Protein AF-A0A2G9N4E4-F1 (afdb_monomer_lite)

Sequence (329 aa):
MGILKSLENMLGTFSELSNNRFTRRSWIAGFGTTVFLTACGSDGGHGGNNPTPPPPIVDTIAPGRMDNLESYASVNNGEEARLRWVSSGDDDWIGTPSYFEIRYSANPINNETDWENASSIGTVTAVGPSGTQYDQFFPVPTGAWYFSIKAVDEANNESPVSNSPTATIKSKPEFYVNYWFPVGSIFLNYNEAVAMVQGETGVNPSYVSPIAAELIKCSSPAWPGTITQLEDFLSRYTNGNYDPGAGDGELHIAHDPWYFDNDGIGNPKIRLYFEPDGSSVNDFNNLPSDAVTNLRNIMKQFLIQHVDAHKADYGNLDIIFNPTWATWE

Structure (mmCIF, N/CA/C/O backbone):
data_AF-A0A2G9N4E4-F1
#
_entry.id   AF-A0A2G9N4E4-F1
#
loop_
_atom_site.group_PDB
_atom_site.id
_atom_site.type_symbol
_atom_site.label_atom_id
_atom_site.label_alt_id
_atom_site.label_comp_id
_atom_site.label_asym_id
_atom_site.label_entity_id
_atom_site.label_seq_id
_atom_site.pdbx_PDB_ins_code
_atom_site.Cartn_x
_atom_site.Cartn_y
_atom_site.Cartn_z
_atom_site.occupancy
_atom_site.B_iso_or_equiv
_atom_site.auth_seq_id
_atom_site.auth_comp_id
_atom_site.auth_asym_id
_atom_site.auth_atom_id
_atom_site.pdbx_PDB_model_num
ATOM 1 N N . MET A 1 1 ? 45.314 23.743 -22.336 1.00 40.72 1 MET A N 1
ATOM 2 C CA . MET A 1 1 ? 45.944 22.427 -22.100 1.00 40.72 1 MET A CA 1
ATOM 3 C C . MET A 1 1 ? 44.809 21.439 -21.862 1.00 40.72 1 MET A C 1
ATOM 5 O O . MET A 1 1 ? 44.146 21.588 -20.851 1.00 40.72 1 MET A O 1
ATOM 9 N N . GLY A 1 2 ? 44.554 20.548 -22.839 1.00 40.06 2 GLY A N 1
ATOM 10 C CA . GLY A 1 2 ? 43.469 19.539 -22.882 1.00 40.06 2 GLY A CA 1
ATOM 11 C C . GLY A 1 2 ? 42.076 20.148 -23.112 1.00 40.06 2 GLY A C 1
ATOM 12 O O . GLY A 1 2 ? 41.711 21.055 -22.392 1.00 40.06 2 GLY A O 1
ATOM 13 N N . ILE A 1 3 ? 41.232 19.776 -24.076 1.00 31.16 3 ILE A N 1
ATOM 14 C CA . ILE A 1 3 ? 41.071 18.539 -24.847 1.00 31.16 3 ILE A CA 1
ATOM 15 C C . ILE A 1 3 ? 40.515 18.948 -26.231 1.00 31.16 3 ILE A C 1
ATOM 17 O O . ILE A 1 3 ? 39.350 19.294 -26.366 1.00 31.16 3 ILE A O 1
ATOM 21 N N . LEU A 1 4 ? 41.373 18.954 -27.253 1.00 32.44 4 LEU A N 1
ATOM 22 C CA . LEU A 1 4 ? 41.027 19.042 -28.686 1.00 32.44 4 LEU A CA 1
ATOM 23 C C . LEU A 1 4 ? 42.006 18.141 -29.467 1.00 32.44 4 LEU A C 1
ATOM 25 O O . LEU A 1 4 ? 42.634 18.527 -30.445 1.00 32.44 4 LEU A O 1
ATOM 29 N N . LYS A 1 5 ? 42.197 16.923 -28.952 1.00 42.66 5 LYS A N 1
ATOM 30 C CA . LYS A 1 5 ? 42.959 15.837 -29.582 1.00 42.66 5 LYS A CA 1
ATOM 31 C C . LYS A 1 5 ? 42.070 14.596 -29.609 1.00 42.66 5 LYS A C 1
ATOM 33 O O . LYS A 1 5 ? 42.201 13.749 -28.739 1.00 42.66 5 LYS A O 1
ATOM 38 N N . SER A 1 6 ? 41.141 14.514 -30.562 1.00 41.00 6 SER A N 1
ATOM 39 C CA . SER A 1 6 ? 40.507 13.230 -30.915 1.00 41.00 6 SER A CA 1
ATOM 40 C C . SER A 1 6 ? 39.809 13.225 -32.285 1.00 41.00 6 SER A C 1
ATOM 42 O O . SER A 1 6 ? 38.830 12.510 -32.458 1.00 41.00 6 SER A O 1
ATOM 44 N N . LEU A 1 7 ? 40.272 14.006 -33.268 1.00 32.81 7 LEU A N 1
ATOM 45 C CA . LEU A 1 7 ? 39.679 13.970 -34.619 1.00 32.81 7 LEU A CA 1
ATOM 46 C C . LEU A 1 7 ? 40.692 13.930 -35.778 1.00 32.81 7 LEU A C 1
ATOM 48 O O . LEU A 1 7 ? 40.287 13.741 -36.916 1.00 32.81 7 LEU A O 1
ATOM 52 N N . GLU A 1 8 ? 42.002 14.014 -35.517 1.00 35.88 8 GLU A N 1
ATOM 53 C CA . GLU A 1 8 ? 43.026 14.015 -36.583 1.00 35.88 8 GLU A CA 1
ATOM 54 C C . GLU A 1 8 ? 43.696 12.654 -36.856 1.00 35.88 8 GLU A C 1
ATOM 56 O O . GLU A 1 8 ? 44.511 12.559 -37.766 1.00 35.88 8 GLU A O 1
ATOM 61 N N . ASN A 1 9 ? 43.336 11.573 -36.153 1.00 36.81 9 ASN A N 1
ATOM 62 C CA . ASN A 1 9 ? 44.017 10.272 -36.304 1.00 36.81 9 ASN A CA 1
ATOM 63 C C . ASN A 1 9 ? 43.269 9.199 -37.122 1.00 36.81 9 ASN A C 1
ATOM 65 O O . ASN A 1 9 ? 43.665 8.039 -37.087 1.00 36.81 9 ASN A O 1
ATOM 69 N N . MET A 1 10 ? 42.232 9.547 -37.893 1.00 31.78 10 MET A N 1
ATOM 70 C CA . MET A 1 10 ? 41.519 8.572 -38.749 1.00 31.78 10 MET A CA 1
ATOM 71 C C . MET A 1 10 ? 41.395 8.967 -40.228 1.00 31.78 10 MET A C 1
ATOM 73 O O . MET A 1 10 ? 40.574 8.413 -40.950 1.00 31.78 10 MET A O 1
ATOM 77 N N . LEU A 1 11 ? 42.245 9.871 -40.722 1.00 35.41 11 LEU A N 1
ATOM 78 C CA . LEU A 1 11 ? 42.384 10.136 -42.162 1.00 35.41 11 LEU A CA 1
ATOM 79 C C . LEU A 1 11 ? 43.756 9.671 -42.663 1.00 35.41 11 LEU A C 1
ATOM 81 O O . LEU A 1 11 ? 44.557 10.437 -43.192 1.00 35.41 11 LEU A O 1
ATOM 85 N N . GLY A 1 12 ? 44.028 8.381 -42.463 1.00 31.59 12 GLY A N 1
ATOM 86 C CA . GLY A 1 12 ? 45.153 7.680 -43.069 1.00 31.59 12 GLY A CA 1
ATOM 87 C C . GLY A 1 12 ? 44.765 7.099 -44.428 1.00 31.59 12 GLY A C 1
ATOM 88 O O . GLY A 1 12 ? 44.017 6.133 -44.500 1.00 31.59 12 GLY A O 1
ATOM 89 N N . THR A 1 13 ? 45.325 7.694 -45.483 1.00 38.91 13 THR A N 1
ATOM 90 C CA . THR A 1 13 ? 45.616 7.094 -46.800 1.00 38.91 13 THR A CA 1
ATOM 91 C C . THR A 1 13 ? 44.456 6.501 -47.614 1.00 38.91 13 THR A C 1
ATOM 93 O O . THR A 1 13 ? 44.197 5.305 -47.567 1.00 38.91 13 THR A O 1
ATOM 96 N N . PHE A 1 14 ? 43.892 7.308 -48.519 1.00 30.41 14 PHE A N 1
ATOM 97 C CA . PHE A 1 14 ? 43.425 6.822 -49.825 1.00 30.41 14 PHE A CA 1
ATOM 98 C C . PHE A 1 14 ? 43.929 7.778 -50.915 1.00 30.41 14 PHE A C 1
ATOM 100 O O . PHE A 1 14 ? 43.265 8.722 -51.332 1.00 30.41 14 PHE A O 1
ATOM 107 N N . SER A 1 15 ? 45.180 7.561 -51.317 1.00 35.44 15 SER A N 1
ATOM 108 C CA . SER A 1 15 ? 45.751 8.090 -52.551 1.00 35.44 15 SER A CA 1
ATOM 109 C C . SER A 1 15 ? 45.665 6.974 -53.580 1.00 35.44 15 SER A C 1
ATOM 111 O O . SER A 1 15 ? 46.518 6.098 -53.569 1.00 35.44 15 SER A O 1
ATOM 113 N N . GLU A 1 16 ? 44.632 6.998 -54.415 1.00 39.25 16 GLU A N 1
ATOM 114 C CA . GLU A 1 16 ? 44.690 6.717 -55.856 1.00 39.25 16 GLU A CA 1
ATOM 115 C C . GLU A 1 16 ? 43.265 6.583 -56.387 1.00 39.25 16 GLU A C 1
ATOM 117 O O . GLU A 1 16 ? 42.469 5.814 -55.860 1.00 39.25 16 GLU A O 1
ATOM 122 N N . LEU A 1 17 ? 42.971 7.401 -57.398 1.00 31.55 17 LEU A N 1
ATOM 123 C CA . LEU A 1 17 ? 42.003 7.249 -58.493 1.00 31.55 17 LEU A CA 1
ATOM 124 C C . LEU A 1 17 ? 41.609 8.659 -58.952 1.00 31.55 17 LEU A C 1
ATOM 126 O O . LEU A 1 17 ? 40.503 9.153 -58.739 1.00 31.55 17 LEU A O 1
ATOM 130 N N . SER A 1 18 ? 42.566 9.337 -59.588 1.00 39.16 18 SER A N 1
ATOM 131 C CA . SER A 1 18 ? 42.229 10.395 -60.531 1.00 39.16 18 SER A CA 1
ATOM 132 C C . SER A 1 18 ? 41.688 9.746 -61.808 1.00 39.16 18 SER A C 1
ATOM 134 O O . SER A 1 18 ? 42.183 8.714 -62.253 1.00 39.16 18 SER A O 1
ATOM 136 N N . ASN A 1 19 ? 40.696 10.408 -62.407 1.00 38.12 19 ASN A N 1
ATOM 137 C CA . ASN A 1 19 ? 40.095 10.141 -63.719 1.00 38.12 19 ASN A CA 1
ATOM 138 C C . ASN A 1 19 ? 38.878 9.203 -63.744 1.00 38.12 19 ASN A C 1
ATOM 140 O O . ASN A 1 19 ? 38.929 8.119 -64.311 1.00 38.12 19 ASN A O 1
ATOM 144 N N . ASN A 1 20 ? 37.712 9.711 -63.332 1.00 31.50 20 ASN A N 1
ATOM 145 C CA . ASN A 1 20 ? 36.642 9.870 -64.321 1.00 31.50 20 ASN A CA 1
ATOM 146 C C . ASN A 1 20 ? 35.553 10.861 -63.893 1.00 31.50 20 ASN A C 1
ATOM 148 O O . ASN A 1 20 ? 35.291 11.091 -62.717 1.00 31.50 20 ASN A O 1
ATOM 152 N N . ARG A 1 21 ? 34.977 11.511 -64.905 1.00 36.59 21 ARG A N 1
ATOM 153 C CA . ARG A 1 21 ? 34.116 12.694 -64.819 1.00 36.59 21 ARG A CA 1
ATOM 154 C C . ARG A 1 21 ? 32.807 12.391 -64.079 1.00 36.59 21 ARG A C 1
ATOM 156 O O . ARG A 1 21 ? 31.988 11.642 -64.595 1.00 36.59 21 ARG A O 1
ATOM 163 N N . PHE A 1 22 ? 32.545 13.079 -62.969 1.00 31.61 22 PHE A N 1
ATOM 164 C CA . PHE A 1 22 ? 31.184 13.270 -62.462 1.00 31.61 22 PHE A CA 1
ATOM 165 C C . PHE A 1 22 ? 30.868 14.764 -62.392 1.00 31.61 22 PHE A C 1
ATOM 167 O O . PHE A 1 22 ? 31.492 15.537 -61.665 1.00 31.61 22 PHE A O 1
ATOM 174 N N . THR A 1 23 ? 29.904 15.186 -63.207 1.00 31.28 23 THR A N 1
ATOM 175 C CA . THR A 1 23 ? 29.308 16.520 -63.164 1.00 31.28 23 THR A CA 1
ATOM 176 C C . THR A 1 23 ? 28.613 16.734 -61.823 1.00 31.28 23 THR A C 1
ATOM 178 O O . THR A 1 23 ? 27.703 15.987 -61.469 1.00 31.28 23 THR A O 1
ATOM 181 N N . ARG A 1 24 ? 29.014 17.786 -61.098 1.00 32.22 24 ARG A N 1
ATOM 182 C CA . ARG A 1 24 ? 28.324 18.280 -59.900 1.00 32.22 24 ARG A CA 1
ATOM 183 C C . ARG A 1 24 ? 26.871 18.643 -60.228 1.00 32.22 24 ARG A C 1
ATOM 185 O O . ARG A 1 24 ? 26.635 19.552 -61.022 1.00 32.22 24 ARG A O 1
ATOM 192 N N . ARG A 1 25 ? 25.913 18.046 -59.519 1.00 27.45 25 ARG A N 1
ATOM 193 C CA . ARG A 1 25 ? 24.656 18.712 -59.150 1.00 27.45 25 ARG A CA 1
ATOM 194 C C . ARG A 1 25 ? 24.401 18.482 -57.665 1.00 27.45 25 ARG A C 1
ATOM 196 O O . ARG A 1 25 ? 24.317 17.350 -57.211 1.00 27.45 25 ARG A O 1
ATOM 203 N N . SER A 1 26 ? 24.356 19.593 -56.939 1.00 30.95 26 SER A N 1
ATOM 204 C CA . SER A 1 26 ? 23.987 19.687 -55.529 1.00 30.95 26 SER A CA 1
ATOM 205 C C . SER A 1 26 ? 22.473 19.535 -55.383 1.00 30.95 26 SER A C 1
ATOM 207 O O . SER A 1 26 ? 21.754 20.189 -56.136 1.00 30.95 26 SER A O 1
ATOM 209 N N . TRP A 1 27 ? 22.021 18.733 -54.415 1.00 24.92 27 TRP A N 1
ATOM 210 C CA . TRP A 1 27 ? 20.793 18.956 -53.644 1.00 24.92 27 TRP A CA 1
ATOM 211 C C . TRP A 1 27 ? 20.978 18.440 -52.210 1.00 24.92 27 TRP A C 1
ATOM 213 O O . TRP A 1 27 ? 21.762 17.531 -51.949 1.00 24.92 27 TRP A O 1
ATOM 223 N N . ILE A 1 28 ? 20.298 19.135 -51.303 1.00 30.33 28 ILE A N 1
ATOM 224 C CA . ILE A 1 28 ? 20.427 19.149 -49.844 1.00 30.33 28 ILE A CA 1
ATOM 225 C C . ILE A 1 28 ? 19.696 17.962 -49.184 1.00 30.33 28 ILE A C 1
ATOM 227 O O . ILE A 1 28 ? 18.710 17.467 -49.714 1.00 30.33 28 ILE A O 1
ATOM 231 N N . ALA A 1 29 ? 20.236 17.576 -48.022 1.00 39.81 29 ALA A N 1
ATOM 232 C CA . ALA A 1 29 ? 19.798 16.672 -46.952 1.00 39.81 29 ALA A CA 1
ATOM 233 C C . ALA A 1 29 ? 18.355 16.125 -46.924 1.00 39.81 29 ALA A C 1
ATOM 235 O O . ALA A 1 29 ? 17.383 16.861 -47.068 1.00 39.81 29 ALA A O 1
ATOM 236 N N . GLY A 1 30 ? 18.246 14.854 -46.519 1.00 30.95 30 GLY A N 1
ATOM 237 C CA . GLY A 1 30 ? 17.026 14.284 -45.949 1.00 30.95 30 GLY A CA 1
ATOM 238 C C . GLY A 1 30 ? 16.975 12.759 -46.025 1.00 30.95 30 GLY A C 1
ATOM 239 O O . GLY A 1 30 ? 16.843 12.214 -47.111 1.00 30.95 30 GLY A O 1
ATOM 240 N N . PHE A 1 31 ? 16.987 12.125 -44.851 1.00 37.25 31 PHE A N 1
ATOM 241 C CA . PHE A 1 31 ? 16.564 10.749 -44.565 1.00 37.25 31 PHE A CA 1
ATOM 242 C C . PHE A 1 31 ? 17.459 9.595 -45.039 1.00 37.25 31 PHE A C 1
ATOM 244 O O . PHE A 1 31 ? 17.901 9.503 -46.184 1.00 37.25 31 PHE A O 1
ATOM 251 N N . GLY A 1 32 ? 17.718 8.700 -44.078 1.00 46.09 32 GLY A N 1
ATOM 252 C CA . GLY A 1 32 ? 18.497 7.482 -44.233 1.00 46.09 32 GLY A CA 1
ATOM 253 C C . GLY A 1 32 ? 18.032 6.697 -45.446 1.00 46.09 32 GLY A C 1
ATOM 254 O O . GLY A 1 32 ? 16.917 6.191 -45.498 1.00 46.09 32 GLY A O 1
ATOM 255 N N . THR A 1 33 ? 18.907 6.629 -46.437 1.00 33.34 33 THR A N 1
ATOM 256 C CA . THR A 1 33 ? 18.742 5.747 -47.578 1.00 33.34 33 THR A CA 1
ATOM 257 C C . THR A 1 33 ? 19.850 4.724 -47.460 1.00 33.34 33 THR A C 1
ATOM 259 O O . THR A 1 33 ? 21.027 5.062 -47.589 1.00 33.34 33 THR A O 1
ATOM 262 N N . THR A 1 34 ? 19.482 3.476 -47.190 1.00 36.41 34 THR A N 1
ATOM 263 C CA . THR A 1 34 ? 20.342 2.329 -47.461 1.00 36.41 34 THR A CA 1
ATOM 264 C C . THR A 1 34 ? 20.814 2.445 -48.906 1.00 36.41 34 THR A C 1
ATOM 266 O O . THR A 1 34 ? 20.017 2.340 -49.840 1.00 36.41 34 THR A O 1
ATOM 269 N N . VAL A 1 35 ? 22.099 2.734 -49.107 1.00 32.22 35 VAL A N 1
ATOM 270 C CA . VAL A 1 35 ? 22.681 2.819 -50.445 1.00 32.22 35 VAL A CA 1
ATOM 271 C C . VAL A 1 35 ? 22.815 1.394 -50.971 1.00 32.22 35 VAL A C 1
ATOM 273 O O . VAL A 1 35 ? 23.777 0.696 -50.664 1.00 32.22 35 VAL A O 1
ATOM 276 N N . PHE A 1 36 ? 21.860 0.952 -51.787 1.00 34.22 36 PHE A N 1
ATOM 277 C CA . PHE A 1 36 ? 22.083 -0.202 -52.650 1.00 34.22 36 PHE A CA 1
ATOM 278 C C . PHE A 1 36 ? 22.992 0.236 -53.798 1.00 34.22 36 PHE A C 1
ATOM 280 O O . PHE A 1 36 ? 22.542 0.804 -54.795 1.00 34.22 36 PHE A O 1
ATOM 287 N N . LEU A 1 37 ? 24.293 -0.024 -53.660 1.00 33.75 37 LEU A N 1
ATOM 288 C CA . LEU A 1 37 ? 25.213 -0.007 -54.793 1.00 33.75 37 LEU A CA 1
ATOM 289 C C . LEU A 1 37 ? 24.824 -1.161 -55.724 1.00 33.75 37 LEU A C 1
ATOM 291 O O . LEU A 1 37 ? 25.290 -2.287 -55.573 1.00 33.75 37 LEU A O 1
ATOM 295 N N . THR A 1 38 ? 23.944 -0.894 -56.689 1.00 41.03 38 THR A N 1
ATOM 296 C CA . THR A 1 38 ? 23.755 -1.809 -57.817 1.00 41.03 38 THR A CA 1
ATOM 297 C C . THR A 1 38 ? 24.978 -1.670 -58.712 1.00 41.03 38 THR A C 1
ATOM 299 O O . THR A 1 38 ? 25.086 -0.727 -59.498 1.00 41.03 38 THR A O 1
ATOM 302 N N . ALA A 1 39 ? 25.929 -2.590 -58.564 1.00 41.06 39 ALA A N 1
ATOM 303 C CA . ALA A 1 39 ? 27.024 -2.738 -59.506 1.00 41.06 39 ALA A CA 1
ATOM 304 C C . ALA A 1 39 ? 26.445 -3.212 -60.848 1.00 41.06 39 ALA A C 1
ATOM 306 O O . ALA A 1 39 ? 26.154 -4.390 -61.038 1.00 41.06 39 ALA A O 1
ATOM 307 N N . CYS A 1 40 ? 26.250 -2.285 -61.786 1.00 41.62 40 CYS A N 1
ATOM 308 C CA . CYS A 1 40 ? 26.078 -2.635 -63.189 1.00 41.62 40 CYS A CA 1
ATOM 309 C C . CYS A 1 40 ? 27.465 -2.968 -63.750 1.00 41.62 40 CYS A C 1
ATOM 311 O O . CYS A 1 40 ? 28.202 -2.084 -64.180 1.00 41.62 40 CYS A O 1
ATOM 313 N N . GLY A 1 41 ? 27.835 -4.244 -63.663 1.00 39.44 41 GLY A N 1
ATOM 314 C CA . GLY A 1 41 ? 28.942 -4.830 -64.403 1.00 39.44 41 GLY A CA 1
ATOM 315 C C . GLY A 1 41 ? 28.377 -5.823 -65.406 1.00 39.44 41 GLY A C 1
ATOM 316 O O . GLY A 1 41 ? 28.098 -6.968 -65.062 1.00 39.44 41 GLY A O 1
ATOM 317 N N . SER A 1 42 ? 28.173 -5.378 -66.642 1.00 54.06 42 SER A N 1
ATOM 318 C CA . SER A 1 42 ? 28.210 -6.286 -67.782 1.00 54.06 42 SER A CA 1
ATOM 319 C C . SER A 1 42 ? 29.646 -6.782 -67.919 1.00 54.06 42 SER A C 1
ATOM 321 O O . SER A 1 42 ? 30.543 -5.950 -68.012 1.00 54.06 42 SER A O 1
ATOM 323 N N . ASP A 1 43 ? 29.855 -8.097 -67.857 1.00 45.72 43 ASP A N 1
ATOM 324 C CA . ASP A 1 43 ? 30.597 -8.862 -68.866 1.00 45.72 43 ASP A CA 1
ATOM 325 C C . ASP A 1 43 ? 30.714 -10.339 -68.456 1.00 45.72 43 ASP A C 1
ATOM 327 O O . ASP A 1 43 ? 31.091 -10.653 -67.334 1.00 45.72 43 ASP A O 1
ATOM 331 N N . GLY A 1 44 ? 30.408 -11.228 -69.410 1.00 46.81 44 GLY A N 1
ATOM 332 C CA . GLY A 1 44 ? 31.064 -12.529 -69.599 1.00 46.81 44 GLY A CA 1
ATOM 333 C C . GLY A 1 44 ? 30.917 -13.588 -68.503 1.00 46.81 44 GLY A C 1
ATOM 334 O O . GLY A 1 44 ? 31.437 -13.468 -67.403 1.00 46.81 44 GLY A O 1
ATOM 335 N N . GLY A 1 45 ? 30.279 -14.708 -68.849 1.00 51.72 45 GLY A N 1
ATOM 336 C CA . GLY A 1 45 ? 30.065 -15.823 -67.937 1.00 51.72 45 GLY A CA 1
ATOM 337 C C . GLY A 1 45 ? 31.342 -16.388 -67.304 1.00 51.72 45 GLY A C 1
ATOM 338 O O . GLY A 1 45 ? 32.207 -16.928 -67.986 1.00 51.72 45 GLY A O 1
ATOM 339 N N . HIS A 1 46 ? 31.355 -16.382 -65.975 1.00 50.06 46 HIS A N 1
ATOM 340 C CA . HIS A 1 46 ? 32.011 -17.376 -65.138 1.00 50.06 46 HIS A CA 1
ATOM 341 C C . HIS A 1 46 ? 31.037 -17.738 -64.013 1.00 50.06 46 HIS A C 1
ATOM 343 O O . HIS A 1 46 ? 30.657 -16.896 -63.203 1.00 50.06 46 HIS A O 1
ATOM 349 N N . GLY A 1 47 ? 30.578 -18.991 -64.001 1.00 63.38 47 GLY A N 1
ATOM 350 C CA . GLY A 1 47 ? 29.827 -19.536 -62.877 1.00 63.38 47 GLY A CA 1
ATOM 351 C C . GLY A 1 47 ? 30.726 -19.571 -61.645 1.00 63.38 47 GLY A C 1
ATOM 352 O O . GLY A 1 47 ? 31.787 -20.189 -61.677 1.00 63.38 47 GLY A O 1
ATOM 353 N N . GLY A 1 48 ? 30.316 -18.890 -60.580 1.00 55.06 48 GLY A N 1
ATOM 354 C CA . GLY A 1 48 ? 31.096 -18.823 -59.353 1.00 55.06 48 GLY A CA 1
ATOM 355 C C . GLY A 1 48 ? 30.472 -17.885 -58.333 1.00 55.06 48 GLY A C 1
ATOM 356 O O . GLY A 1 48 ? 30.866 -16.735 -58.234 1.00 55.06 48 GLY A O 1
ATOM 357 N N . ASN A 1 49 ? 29.526 -18.435 -57.573 1.00 55.38 49 ASN A N 1
ATOM 358 C CA . ASN A 1 49 ? 29.168 -18.049 -56.208 1.00 55.38 49 ASN A CA 1
ATOM 359 C C . ASN A 1 49 ? 28.667 -16.608 -56.030 1.00 55.38 49 ASN A C 1
ATOM 361 O O . ASN A 1 49 ? 29.436 -15.697 -55.731 1.00 55.38 49 ASN A O 1
ATOM 365 N N . ASN A 1 50 ? 27.342 -16.435 -56.083 1.00 64.00 50 ASN A N 1
ATOM 366 C CA . ASN A 1 50 ? 26.707 -15.316 -55.387 1.00 64.00 50 ASN A CA 1
ATOM 367 C C . ASN A 1 50 ? 27.180 -15.375 -53.922 1.00 64.00 50 ASN A C 1
ATOM 369 O O . ASN A 1 50 ? 26.934 -16.407 -53.284 1.00 64.00 50 ASN A O 1
ATOM 373 N N . PRO A 1 51 ? 27.888 -14.360 -53.390 1.00 68.06 51 PRO A N 1
ATOM 374 C CA . PRO A 1 51 ? 28.270 -14.374 -51.989 1.00 68.06 51 PRO A CA 1
ATOM 375 C C . PRO A 1 51 ? 26.984 -14.477 -51.173 1.00 68.06 51 PRO A C 1
ATOM 377 O O . PRO A 1 51 ? 26.045 -13.704 -51.371 1.00 68.06 51 PRO A O 1
ATOM 380 N N . THR A 1 52 ? 26.909 -15.488 -50.310 1.00 74.38 52 THR A N 1
ATOM 381 C CA . THR A 1 52 ? 25.813 -15.606 -49.350 1.00 74.38 52 THR A CA 1
ATOM 382 C C . THR A 1 52 ? 25.722 -14.290 -48.579 1.00 74.38 52 THR A C 1
ATOM 384 O O . THR A 1 52 ? 26.781 -13.771 -48.204 1.00 74.38 52 THR A O 1
ATOM 387 N N . PRO A 1 53 ? 24.515 -13.738 -48.345 1.00 78.75 53 PRO A N 1
ATOM 388 C CA . PRO A 1 53 ? 24.368 -12.559 -47.505 1.00 78.75 53 PRO A CA 1
ATOM 389 C C . PRO A 1 53 ? 25.156 -12.770 -46.207 1.00 78.75 53 PRO A C 1
ATOM 391 O O . PRO A 1 53 ? 25.127 -13.892 -45.681 1.00 78.75 53 PRO A O 1
ATOM 394 N N . PRO A 1 54 ? 25.889 -11.759 -45.707 1.00 77.56 54 PRO A N 1
ATOM 395 C CA . PRO A 1 54 ? 26.506 -11.875 -44.396 1.00 77.56 54 PRO A CA 1
ATOM 396 C C . PRO A 1 54 ? 25.426 -12.283 -43.380 1.00 77.56 54 PRO A C 1
ATOM 398 O O . PRO A 1 54 ? 24.267 -11.878 -43.542 1.00 77.56 54 PRO A O 1
ATOM 401 N N . PRO A 1 55 ? 25.770 -13.106 -42.372 1.00 79.44 55 PRO A N 1
ATOM 402 C CA . PRO A 1 55 ? 24.824 -13.461 -41.325 1.00 79.44 55 PRO A CA 1
ATOM 403 C C . PRO A 1 55 ? 24.198 -12.188 -40.745 1.00 79.44 55 PRO A C 1
ATOM 405 O O . PRO A 1 55 ? 24.912 -11.186 -40.619 1.00 79.44 55 PRO A O 1
ATOM 408 N N . PRO A 1 56 ? 22.896 -12.193 -40.407 1.00 78.56 56 PRO A N 1
ATOM 409 C CA . PRO A 1 56 ? 22.316 -11.077 -39.675 1.00 78.56 56 PRO A CA 1
ATOM 410 C C . PRO A 1 56 ? 23.147 -10.845 -38.409 1.00 78.56 56 PRO A C 1
ATOM 412 O O . PRO A 1 56 ? 23.482 -11.801 -37.706 1.00 78.56 56 PRO A O 1
ATOM 415 N N . ILE A 1 57 ? 23.528 -9.590 -38.160 1.00 80.31 57 ILE A N 1
ATOM 416 C CA . ILE A 1 57 ? 24.142 -9.215 -36.887 1.00 80.31 57 ILE A CA 1
ATOM 417 C C . ILE A 1 57 ? 23.035 -9.365 -35.848 1.00 80.31 57 ILE A C 1
ATOM 419 O O . ILE A 1 57 ? 22.016 -8.686 -35.936 1.00 80.31 57 ILE A O 1
ATOM 423 N N . VAL A 1 58 ? 23.211 -10.327 -34.947 1.00 88.94 58 VAL A N 1
ATOM 424 C CA . VAL A 1 58 ? 22.333 -10.514 -33.796 1.00 88.94 58 VAL A CA 1
ATOM 425 C C . VAL A 1 58 ? 22.858 -9.604 -32.707 1.00 88.94 58 VAL A C 1
ATOM 427 O O . VAL A 1 58 ? 24.048 -9.660 -32.392 1.00 88.94 58 VAL A O 1
ATOM 430 N N . ASP A 1 59 ? 21.980 -8.766 -32.182 1.00 93.62 59 ASP A N 1
ATOM 431 C CA . ASP A 1 59 ? 22.281 -8.013 -30.984 1.00 93.62 59 ASP A CA 1
ATOM 432 C C . ASP A 1 59 ? 22.219 -8.939 -29.757 1.00 93.62 59 ASP A C 1
ATOM 434 O O . ASP A 1 59 ? 21.329 -9.777 -29.621 1.00 93.62 59 ASP A O 1
ATOM 438 N N . THR A 1 60 ? 23.241 -8.832 -28.917 1.00 96.19 60 THR A N 1
ATOM 439 C CA . THR A 1 60 ? 23.452 -9.663 -27.729 1.00 96.19 60 THR A CA 1
ATOM 440 C C . THR A 1 60 ? 23.855 -8.835 -26.511 1.00 96.19 60 THR A C 1
ATOM 442 O O . THR A 1 60 ? 24.263 -9.416 -25.502 1.00 96.19 60 THR A O 1
ATOM 445 N N . ILE A 1 61 ? 23.887 -7.504 -26.623 1.00 97.38 61 ILE A N 1
ATOM 446 C CA . ILE A 1 61 ? 24.339 -6.639 -25.537 1.00 97.38 61 ILE A CA 1
ATOM 447 C C . ILE A 1 61 ? 23.100 -6.195 -24.775 1.00 97.38 61 ILE A C 1
ATOM 449 O O . ILE A 1 61 ? 22.260 -5.486 -25.289 1.00 97.38 61 ILE A O 1
ATOM 453 N N . ALA A 1 62 ? 22.990 -6.637 -23.528 1.00 98.12 62 ALA A N 1
ATOM 454 C CA . ALA A 1 62 ? 21.842 -6.285 -22.713 1.00 98.12 62 ALA A CA 1
ATOM 455 C C . ALA A 1 62 ? 21.904 -4.841 -22.190 1.00 98.12 62 ALA A C 1
ATOM 457 O O . ALA A 1 62 ? 22.999 -4.305 -21.965 1.00 98.12 62 ALA A O 1
ATOM 458 N N . PRO A 1 63 ? 20.741 -4.271 -21.833 1.00 98.62 63 PRO A N 1
ATOM 459 C CA . PRO A 1 63 ? 20.666 -3.059 -21.040 1.00 98.62 63 PRO A CA 1
ATOM 460 C C . PRO A 1 63 ? 21.429 -3.158 -19.712 1.00 98.62 63 PRO A C 1
ATOM 462 O O . PRO A 1 63 ? 21.536 -4.204 -19.067 1.00 98.62 63 PRO A O 1
ATOM 465 N N . GLY A 1 64 ? 21.921 -2.021 -19.238 1.00 98.31 64 GLY A N 1
ATOM 466 C CA . GLY A 1 64 ? 22.675 -1.912 -17.995 1.00 98.31 64 GLY A CA 1
ATOM 467 C C . GLY A 1 64 ? 21.802 -2.139 -16.758 1.00 98.31 64 GLY A C 1
ATOM 468 O O . GLY A 1 64 ? 20.609 -1.826 -16.742 1.00 98.31 64 GLY A O 1
ATOM 469 N N . ARG A 1 65 ? 22.416 -2.642 -15.680 1.00 98.25 65 ARG A N 1
ATOM 470 C CA . ARG A 1 65 ? 21.751 -2.837 -14.382 1.00 98.25 65 ARG A CA 1
ATOM 471 C C . ARG A 1 65 ? 21.361 -1.495 -13.743 1.00 98.25 65 ARG A C 1
ATOM 473 O O . ARG A 1 65 ? 22.206 -0.613 -13.604 1.00 98.25 65 ARG A O 1
ATOM 480 N N . MET A 1 66 ? 20.115 -1.369 -13.285 1.00 97.44 66 MET A N 1
ATOM 481 C CA . MET A 1 66 ? 19.601 -0.175 -12.599 1.00 97.44 66 MET A CA 1
ATOM 482 C C . MET A 1 66 ? 19.630 -0.347 -11.070 1.00 97.44 66 MET A C 1
ATOM 484 O O . MET A 1 66 ? 18.821 -1.078 -10.510 1.00 97.44 66 MET A O 1
ATOM 488 N N . ASP A 1 67 ? 20.527 0.355 -10.374 1.00 96.00 67 ASP A N 1
ATOM 489 C CA . ASP A 1 67 ? 20.740 0.187 -8.917 1.00 96.00 67 ASP A CA 1
ATOM 490 C C . ASP A 1 67 ? 20.062 1.252 -8.051 1.00 96.00 67 ASP A C 1
ATOM 492 O O . ASP A 1 67 ? 20.272 1.317 -6.839 1.00 96.00 67 ASP A O 1
ATOM 496 N N . ASN A 1 68 ? 19.268 2.113 -8.679 1.00 95.88 68 ASN A N 1
ATOM 497 C CA . ASN A 1 68 ? 18.685 3.299 -8.072 1.00 95.88 68 ASN A CA 1
ATOM 498 C C . ASN A 1 68 ? 17.152 3.272 -8.058 1.00 95.88 68 ASN A C 1
ATOM 500 O O . ASN A 1 68 ? 16.534 4.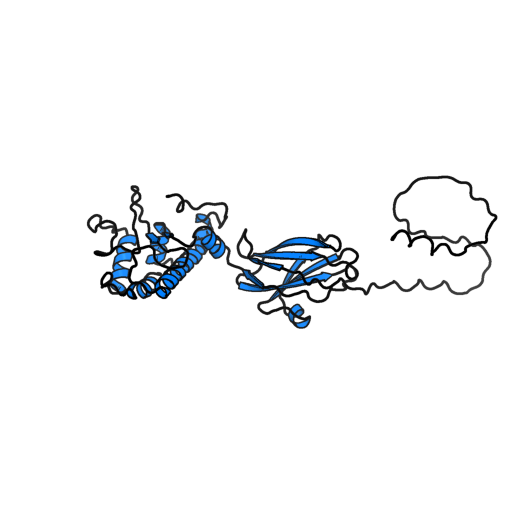335 -8.025 1.00 95.88 68 ASN A O 1
ATOM 504 N N . LEU A 1 69 ? 16.537 2.085 -8.115 1.00 98.44 69 LEU A N 1
ATOM 505 C CA . LEU A 1 69 ? 15.096 1.973 -7.929 1.00 98.44 69 LEU A CA 1
ATOM 506 C C . LEU A 1 69 ? 14.756 2.387 -6.495 1.00 98.44 69 LEU A C 1
ATOM 508 O O . LEU A 1 69 ? 15.301 1.854 -5.526 1.00 98.44 69 LEU A O 1
ATOM 512 N N . GLU A 1 70 ? 13.827 3.318 -6.367 1.00 98.50 70 GLU A N 1
ATOM 513 C CA . GLU A 1 70 ? 13.234 3.750 -5.110 1.00 98.50 70 GLU A CA 1
ATOM 514 C C . GLU A 1 70 ? 11.741 3.421 -5.131 1.00 98.50 70 GLU A C 1
ATOM 516 O O . GLU A 1 70 ? 11.077 3.562 -6.161 1.00 98.50 70 GLU A O 1
ATOM 521 N N . SER A 1 71 ? 11.197 3.010 -3.986 1.00 97.69 71 SER A N 1
ATOM 522 C CA . SER A 1 71 ? 9.773 2.712 -3.829 1.00 97.69 71 SER A CA 1
ATOM 523 C C . SER A 1 71 ? 9.187 3.438 -2.628 1.00 97.69 71 SER A C 1
ATOM 525 O O . SER A 1 71 ? 9.776 3.444 -1.547 1.00 97.69 71 SER A O 1
ATOM 527 N N . TYR A 1 72 ? 7.990 3.985 -2.800 1.00 95.06 72 TYR A N 1
ATOM 528 C CA . TYR A 1 72 ? 7.230 4.661 -1.756 1.00 95.06 72 TYR A CA 1
ATOM 529 C C . TYR A 1 72 ? 5.776 4.192 -1.781 1.00 95.06 72 TYR A C 1
ATOM 531 O O . TYR A 1 72 ? 5.253 3.802 -2.828 1.00 95.06 72 TYR A O 1
ATOM 539 N N . ALA A 1 73 ? 5.093 4.291 -0.641 1.00 89.06 73 ALA A N 1
ATOM 540 C CA . ALA A 1 73 ? 3.636 4.287 -0.654 1.00 89.06 73 ALA A CA 1
ATOM 541 C C . ALA A 1 73 ? 3.142 5.495 -1.467 1.00 89.06 73 ALA A C 1
ATOM 543 O O . ALA A 1 73 ? 3.739 6.576 -1.397 1.00 89.06 73 ALA A O 1
ATOM 544 N N . SER A 1 74 ? 2.072 5.324 -2.242 1.00 83.56 74 SER A N 1
ATOM 545 C CA . SER A 1 74 ? 1.446 6.459 -2.915 1.00 83.56 74 SER A CA 1
ATOM 546 C C . SER A 1 74 ? 0.960 7.491 -1.890 1.00 83.56 74 SER A C 1
ATOM 548 O O . SER A 1 74 ? 0.494 7.156 -0.802 1.00 83.56 74 SER A O 1
ATOM 550 N N . VAL A 1 75 ? 1.123 8.767 -2.239 1.00 75.62 75 VAL A N 1
ATOM 551 C CA . VAL A 1 75 ? 0.694 9.925 -1.434 1.00 75.62 75 VAL A CA 1
ATOM 552 C C . VAL A 1 75 ? -0.630 10.511 -1.917 1.00 75.62 75 VAL A C 1
ATOM 554 O O . VAL A 1 75 ? -1.143 11.437 -1.302 1.00 75.62 75 VAL A O 1
ATOM 557 N N . ASN A 1 76 ? -1.164 9.992 -3.025 1.00 70.88 76 ASN A N 1
ATOM 558 C CA . ASN A 1 76 ? -2.356 10.532 -3.678 1.00 70.88 76 ASN A CA 1
ATOM 559 C C . ASN A 1 76 ? -3.536 9.553 -3.644 1.00 70.88 76 ASN A C 1
ATOM 561 O O . ASN A 1 76 ? -4.665 9.953 -3.900 1.00 70.88 76 ASN A O 1
ATOM 565 N N . ASN A 1 77 ? -3.280 8.269 -3.386 1.00 77.75 77 ASN A N 1
ATOM 566 C CA . ASN A 1 77 ? -4.278 7.210 -3.455 1.00 77.75 77 ASN A CA 1
ATOM 567 C C . ASN A 1 77 ? -3.762 5.969 -2.705 1.00 77.75 77 ASN A C 1
ATOM 569 O O . ASN A 1 77 ? -2.562 5.705 -2.707 1.00 77.75 77 ASN A O 1
ATOM 573 N N . GLY A 1 78 ? -4.647 5.200 -2.069 1.00 81.00 78 GLY A N 1
ATOM 574 C CA . GLY A 1 78 ? -4.287 3.864 -1.577 1.00 81.00 78 GLY A CA 1
ATOM 575 C C . GLY A 1 78 ? -4.120 2.863 -2.729 1.00 81.00 78 GLY A C 1
ATOM 576 O O . GLY A 1 78 ? -4.471 3.163 -3.868 1.00 81.00 78 GLY A O 1
ATOM 577 N N . GLU A 1 79 ? -3.623 1.661 -2.420 1.00 90.75 79 GLU A N 1
ATOM 578 C CA . GLU A 1 79 ? -3.491 0.527 -3.365 1.00 90.75 79 GLU A CA 1
ATOM 579 C C . GLU A 1 79 ? -2.511 0.757 -4.528 1.00 90.75 79 GLU A C 1
ATOM 581 O O . GLU A 1 79 ? -2.565 0.079 -5.553 1.00 90.75 79 GLU A O 1
ATOM 586 N N . GLU A 1 80 ? -1.590 1.707 -4.374 1.00 92.62 80 GLU A N 1
ATOM 587 C CA . GLU A 1 80 ? -0.586 2.025 -5.385 1.00 92.62 80 GLU A CA 1
ATOM 588 C C . GLU A 1 80 ? 0.795 2.245 -4.765 1.00 92.62 80 GLU A C 1
ATOM 590 O O . GLU A 1 80 ? 0.943 2.872 -3.709 1.00 92.62 80 GLU A O 1
ATOM 595 N N . ALA A 1 81 ? 1.819 1.767 -5.467 1.00 95.31 81 ALA A N 1
ATOM 596 C CA . ALA A 1 81 ? 3.214 2.081 -5.201 1.00 95.31 81 ALA A CA 1
ATOM 597 C C . ALA A 1 81 ? 3.669 3.223 -6.112 1.00 95.31 81 ALA A C 1
ATOM 599 O O . ALA A 1 81 ? 3.372 3.231 -7.306 1.00 95.31 81 ALA A O 1
ATOM 600 N N . ARG A 1 82 ? 4.436 4.165 -5.563 1.00 95.88 82 ARG A N 1
ATOM 601 C CA . ARG A 1 82 ? 5.170 5.165 -6.340 1.00 95.88 82 ARG A CA 1
ATOM 602 C C . ARG A 1 82 ? 6.603 4.685 -6.519 1.00 95.88 82 ARG A C 1
ATOM 604 O O . ARG A 1 82 ? 7.312 4.529 -5.524 1.00 95.88 82 ARG A O 1
ATOM 611 N N . LEU A 1 83 ? 7.029 4.483 -7.760 1.00 97.31 83 LEU A N 1
ATOM 612 C CA . LEU A 1 83 ? 8.373 4.029 -8.103 1.00 97.31 83 LEU A CA 1
ATOM 613 C C . LEU A 1 83 ? 9.146 5.123 -8.834 1.00 97.31 83 LEU A C 1
ATOM 615 O O . LEU A 1 83 ? 8.610 5.787 -9.725 1.00 97.31 83 LEU A O 1
ATOM 619 N N . ARG A 1 84 ? 10.418 5.286 -8.465 1.00 98.00 84 ARG A N 1
ATOM 620 C CA . ARG A 1 84 ? 11.343 6.231 -9.096 1.00 98.00 84 ARG A CA 1
ATOM 621 C C . ARG A 1 84 ? 12.634 5.541 -9.485 1.00 98.00 84 ARG A C 1
ATOM 623 O O . ARG A 1 84 ? 13.157 4.750 -8.710 1.00 98.00 84 ARG A O 1
ATOM 630 N N . TRP A 1 85 ? 13.136 5.837 -10.677 1.00 98.19 85 TRP A N 1
ATOM 631 C CA . TRP A 1 85 ? 14.392 5.274 -11.175 1.00 98.19 85 TRP A CA 1
ATOM 632 C C . TRP A 1 85 ? 14.997 6.146 -12.282 1.00 98.19 85 TRP A C 1
ATOM 634 O O . TRP A 1 85 ? 14.383 7.112 -12.746 1.00 98.19 85 TRP A O 1
ATOM 644 N N . VAL A 1 86 ? 16.215 5.797 -12.706 1.00 98.00 86 VAL A N 1
ATOM 645 C CA . VAL A 1 86 ? 16.884 6.368 -13.886 1.00 98.00 86 VAL A CA 1
ATOM 646 C C . VAL A 1 86 ? 17.106 5.249 -14.897 1.00 98.00 86 VAL A C 1
ATOM 648 O O . VAL A 1 86 ? 17.612 4.193 -14.532 1.00 98.00 86 VAL A O 1
ATOM 651 N N . SER A 1 87 ? 16.737 5.495 -16.153 1.00 97.25 87 SER A N 1
ATOM 652 C CA . SER A 1 87 ? 16.907 4.558 -17.267 1.00 97.25 87 SER A CA 1
ATOM 653 C C . SER A 1 87 ? 18.362 4.149 -17.459 1.00 97.25 87 SER A C 1
ATOM 655 O O . SER A 1 87 ? 19.232 5.023 -17.540 1.00 97.25 87 SER A O 1
ATOM 657 N N . SER A 1 88 ? 18.599 2.857 -17.666 1.00 97.62 88 SER A N 1
ATOM 658 C CA . SER A 1 88 ? 19.743 2.384 -18.447 1.00 97.62 88 SER A CA 1
ATOM 659 C C . SER A 1 88 ? 19.487 2.554 -19.955 1.00 97.62 88 SER A C 1
ATOM 661 O O . SER A 1 88 ? 18.498 3.178 -20.358 1.00 97.62 88 SER A O 1
ATOM 663 N N . GLY A 1 89 ? 20.429 2.106 -20.784 1.00 97.62 89 GLY A N 1
ATOM 664 C CA . GLY A 1 89 ? 20.334 2.155 -22.239 1.00 97.62 89 GLY A CA 1
ATOM 665 C C . GLY A 1 89 ? 19.744 0.888 -22.845 1.00 97.62 89 GLY A C 1
ATOM 666 O O . GLY A 1 89 ? 19.123 0.090 -22.157 1.00 97.62 89 GLY A O 1
ATOM 667 N N . ASP A 1 90 ? 19.957 0.773 -24.144 1.00 96.94 90 ASP A N 1
ATOM 668 C CA . ASP A 1 90 ? 19.704 -0.399 -24.976 1.00 96.94 90 ASP A CA 1
ATOM 669 C C . ASP A 1 90 ? 20.881 -1.374 -24.826 1.00 96.94 90 ASP A C 1
ATOM 671 O O . ASP A 1 90 ? 20.763 -2.424 -24.212 1.00 96.94 90 ASP A O 1
ATOM 675 N N . ASP A 1 91 ? 22.075 -0.884 -25.166 1.00 97.50 91 ASP A N 1
ATOM 676 C CA . ASP A 1 91 ? 23.353 -1.547 -24.947 1.00 97.50 91 ASP A CA 1
ATOM 677 C C . ASP A 1 91 ? 24.028 -0.940 -23.711 1.00 97.50 91 ASP A C 1
ATOM 679 O O . ASP A 1 91 ? 24.547 0.187 -23.753 1.00 97.50 91 ASP A O 1
ATOM 683 N N . ASP A 1 92 ? 24.033 -1.655 -22.584 1.00 97.62 92 ASP A N 1
ATOM 684 C CA . ASP A 1 92 ? 24.497 -1.141 -21.293 1.00 97.62 92 ASP A CA 1
ATOM 685 C C . ASP A 1 92 ? 23.808 0.199 -20.926 1.00 97.62 92 ASP A C 1
ATOM 687 O O . ASP A 1 92 ? 22.645 0.271 -20.531 1.00 97.62 92 ASP A O 1
ATOM 691 N N . TRP A 1 93 ? 24.537 1.309 -21.030 1.00 97.56 93 TRP A N 1
ATOM 692 C CA . TRP A 1 93 ? 24.076 2.653 -20.679 1.00 97.56 93 TRP A CA 1
ATOM 693 C C . TRP A 1 93 ? 23.948 3.560 -21.906 1.00 97.56 93 TRP A C 1
ATOM 695 O O . TRP A 1 93 ? 23.891 4.784 -21.759 1.00 97.56 93 TRP A O 1
ATOM 705 N N . ILE A 1 94 ? 23.921 2.992 -23.112 1.00 97.06 94 ILE A N 1
ATOM 706 C CA . ILE A 1 94 ? 23.853 3.717 -24.382 1.00 97.06 94 ILE A CA 1
ATOM 707 C C . ILE A 1 94 ? 22.544 3.376 -25.087 1.00 97.06 94 ILE A C 1
ATOM 709 O O . ILE A 1 94 ? 22.125 2.231 -25.102 1.00 97.06 94 ILE A O 1
ATOM 713 N N . GLY A 1 95 ? 21.898 4.370 -25.694 1.00 96.88 95 GLY A N 1
ATOM 714 C CA . GLY A 1 95 ? 20.657 4.149 -26.436 1.00 96.88 95 GLY A CA 1
ATOM 715 C C . GLY A 1 95 ? 19.411 4.237 -25.561 1.00 96.88 95 GLY A C 1
ATOM 716 O O . GLY A 1 95 ? 19.407 4.917 -24.530 1.00 96.88 95 GLY A O 1
ATOM 717 N N . THR A 1 96 ? 18.332 3.625 -26.040 1.00 98.00 96 THR A N 1
ATOM 718 C CA . THR A 1 96 ? 17.004 3.636 -25.419 1.00 98.00 96 THR A CA 1
ATOM 719 C C . THR A 1 96 ? 16.513 2.199 -25.360 1.00 98.00 96 THR A C 1
ATOM 721 O O . THR A 1 96 ? 16.376 1.627 -26.435 1.00 98.00 96 THR A O 1
ATOM 724 N N . PRO A 1 97 ? 16.225 1.639 -24.173 1.00 97.75 97 PRO A N 1
ATOM 725 C CA . PRO A 1 97 ? 15.623 0.313 -24.108 1.00 97.75 97 PRO A CA 1
ATOM 726 C C . PRO A 1 97 ? 14.262 0.329 -24.815 1.00 97.75 97 PRO A C 1
ATOM 728 O O . PRO A 1 97 ? 13.651 1.385 -24.969 1.00 97.75 97 PRO A O 1
ATOM 731 N N . SER A 1 98 ? 13.742 -0.831 -25.199 1.00 98.06 98 SER A N 1
ATOM 732 C CA . SER A 1 98 ? 12.398 -0.953 -25.773 1.00 98.06 98 SER A CA 1
ATOM 733 C C . SER A 1 98 ? 11.293 -0.798 -24.725 1.00 98.06 98 SER A C 1
ATOM 735 O O . SER A 1 98 ? 10.262 -0.175 -24.995 1.00 98.06 98 SER A O 1
ATOM 737 N N . TYR A 1 99 ? 11.478 -1.355 -23.524 1.00 98.38 99 TYR A N 1
ATOM 738 C CA . TYR A 1 99 ? 10.547 -1.199 -22.403 1.00 98.38 99 TYR A CA 1
ATOM 739 C C . TYR A 1 99 ? 11.197 -1.537 -21.055 1.00 98.38 99 TYR A C 1
ATOM 741 O O . TYR A 1 99 ? 12.300 -2.076 -20.989 1.00 98.38 99 TYR A O 1
ATOM 749 N N . PHE A 1 100 ? 10.484 -1.247 -19.965 1.00 98.44 100 PHE A N 1
ATOM 750 C CA . PHE A 1 100 ? 10.798 -1.793 -18.644 1.00 98.44 100 PHE A CA 1
ATOM 751 C C . PHE A 1 100 ? 9.770 -2.827 -18.218 1.00 98.44 100 PHE A C 1
ATOM 753 O O . PHE A 1 100 ? 8.574 -2.594 -18.391 1.00 98.44 100 PHE A O 1
ATOM 760 N N . GLU A 1 101 ? 10.215 -3.915 -17.603 1.00 98.31 101 GLU A N 1
ATOM 761 C CA . GLU A 1 101 ? 9.365 -4.816 -16.831 1.00 98.31 101 GLU A CA 1
ATOM 762 C C . GLU A 1 101 ? 9.559 -4.538 -15.343 1.00 98.31 101 GLU A C 1
ATOM 764 O O . GLU A 1 101 ? 10.686 -4.366 -14.877 1.00 98.31 101 GLU A O 1
ATOM 769 N N . ILE A 1 102 ? 8.461 -4.482 -14.591 1.00 98.38 102 ILE A N 1
ATOM 770 C CA . ILE A 1 102 ? 8.493 -4.227 -13.152 1.00 98.38 102 ILE A CA 1
ATOM 771 C C . ILE A 1 102 ? 7.777 -5.366 -12.441 1.00 98.38 102 ILE A C 1
ATOM 773 O O . ILE A 1 102 ? 6.657 -5.741 -12.802 1.00 98.38 102 ILE A O 1
ATOM 777 N N . ARG A 1 103 ? 8.415 -5.895 -11.398 1.00 98.50 103 ARG A N 1
ATOM 778 C CA . ARG A 1 103 ? 7.874 -6.974 -10.573 1.00 98.50 103 ARG A CA 1
ATOM 779 C C . ARG A 1 103 ? 7.862 -6.608 -9.096 1.00 98.50 103 ARG A C 1
ATOM 781 O O . ARG A 1 103 ? 8.610 -5.741 -8.643 1.00 98.50 103 ARG A O 1
ATOM 788 N N . TYR A 1 104 ? 7.008 -7.298 -8.347 1.00 98.44 104 TYR A N 1
ATOM 789 C CA . TYR A 1 104 ? 6.905 -7.191 -6.898 1.00 98.44 104 TYR A CA 1
ATOM 790 C C . TYR A 1 104 ? 6.787 -8.554 -6.215 1.00 98.44 104 TYR A C 1
ATOM 792 O O . TYR A 1 104 ? 6.319 -9.530 -6.802 1.00 98.44 104 TYR A O 1
ATOM 800 N N . SER A 1 105 ? 7.218 -8.629 -4.958 1.00 98.44 105 SER A N 1
ATOM 801 C CA . SER A 1 105 ? 7.185 -9.854 -4.156 1.00 98.44 105 SER A CA 1
ATOM 802 C C . SER A 1 105 ? 7.090 -9.547 -2.665 1.00 98.44 105 SER A C 1
ATOM 804 O O . SER A 1 105 ? 7.488 -8.476 -2.210 1.00 98.44 105 SER A O 1
ATOM 806 N N . ALA A 1 106 ? 6.547 -10.485 -1.886 1.00 98.00 106 ALA A N 1
ATOM 807 C CA . ALA A 1 106 ? 6.520 -10.387 -0.424 1.00 98.00 106 ALA A CA 1
ATOM 808 C C . ALA A 1 106 ? 7.918 -10.585 0.198 1.00 98.00 106 ALA A C 1
ATOM 810 O O . ALA A 1 106 ? 8.122 -10.284 1.371 1.00 98.00 106 ALA A O 1
ATOM 811 N N . ASN A 1 107 ? 8.880 -11.082 -0.587 1.00 98.19 107 ASN A N 1
ATOM 812 C CA . ASN A 1 107 ? 10.279 -11.260 -0.205 1.00 98.19 107 ASN A CA 1
ATOM 813 C C . ASN A 1 107 ? 11.193 -10.398 -1.097 1.00 98.19 107 ASN A C 1
ATOM 815 O O . ASN A 1 107 ? 10.799 -10.087 -2.222 1.00 98.19 107 ASN A O 1
ATOM 819 N N . PRO A 1 108 ? 12.411 -10.044 -0.640 1.00 98.50 108 PRO A N 1
ATOM 820 C CA . PRO A 1 108 ? 13.388 -9.331 -1.462 1.00 98.50 108 PRO A CA 1
ATOM 821 C C . PRO A 1 108 ? 13.659 -10.018 -2.808 1.00 98.50 108 PRO A C 1
ATOM 823 O O . PRO A 1 108 ? 13.757 -11.242 -2.861 1.00 98.50 108 PRO A O 1
ATOM 826 N N . ILE A 1 109 ? 13.834 -9.227 -3.870 1.00 98.50 109 ILE A N 1
ATOM 827 C CA . ILE A 1 109 ? 14.123 -9.698 -5.231 1.00 98.50 109 ILE A CA 1
ATOM 828 C C . ILE A 1 109 ? 15.598 -9.415 -5.541 1.00 98.50 109 ILE A C 1
ATOM 830 O O . ILE A 1 109 ? 15.937 -8.351 -6.047 1.00 98.50 109 ILE A O 1
ATOM 834 N N . ASN A 1 110 ? 16.501 -10.329 -5.180 1.00 96.88 110 ASN A N 1
ATOM 835 C CA . ASN A 1 110 ? 17.949 -10.070 -5.243 1.00 96.88 110 ASN A CA 1
ATOM 836 C C . ASN A 1 110 ? 18.665 -10.789 -6.391 1.00 96.88 110 ASN A C 1
ATOM 838 O O . ASN A 1 110 ? 19.845 -10.535 -6.635 1.00 96.88 110 ASN A O 1
ATOM 842 N N . ASN A 1 111 ? 18.000 -11.738 -7.044 1.00 97.94 111 ASN A N 1
ATOM 843 C CA . ASN A 1 111 ? 18.577 -12.565 -8.096 1.00 97.94 111 ASN A CA 1
ATOM 844 C C . ASN A 1 111 ? 17.497 -13.012 -9.097 1.00 97.94 111 ASN A C 1
ATOM 846 O O . ASN A 1 111 ? 16.305 -12.824 -8.864 1.00 97.94 111 ASN A O 1
ATOM 850 N N . GLU A 1 112 ? 17.921 -13.641 -10.193 1.00 97.94 112 GLU A N 1
ATOM 851 C CA . GLU A 1 112 ? 17.030 -14.110 -11.266 1.00 97.94 112 GLU A CA 1
ATOM 852 C C . GLU A 1 112 ? 15.975 -15.120 -10.788 1.00 97.94 112 GLU A C 1
ATOM 854 O O . GLU A 1 112 ? 14.843 -15.109 -11.253 1.00 97.94 112 GLU A O 1
ATOM 859 N N . THR A 1 113 ? 16.299 -15.981 -9.818 1.00 98.38 113 THR A N 1
ATOM 860 C CA . THR A 1 113 ? 15.309 -16.926 -9.273 1.00 98.38 113 THR A CA 1
ATOM 861 C C . THR A 1 113 ? 14.227 -16.198 -8.481 1.00 98.38 113 THR A C 1
ATOM 863 O O . THR A 1 113 ? 13.052 -16.544 -8.595 1.00 98.38 113 THR A O 1
ATOM 866 N N . ASP A 1 114 ? 14.590 -15.180 -7.701 1.00 98.50 114 ASP A N 1
ATOM 867 C CA . ASP A 1 114 ? 13.604 -14.348 -7.006 1.00 98.50 114 ASP A CA 1
ATOM 868 C C . ASP A 1 114 ? 12.741 -13.575 -8.016 1.00 98.50 114 ASP A C 1
ATOM 870 O O . ASP A 1 114 ? 11.528 -13.486 -7.839 1.00 98.50 114 ASP A O 1
ATOM 874 N N . TRP A 1 115 ? 13.358 -13.058 -9.088 1.00 98.50 115 TRP A N 1
ATOM 875 C CA . TRP A 1 115 ? 12.680 -12.341 -10.172 1.00 98.50 115 TRP A CA 1
ATOM 876 C C . TRP A 1 115 ? 11.624 -13.204 -10.862 1.00 98.50 115 TRP A C 1
ATOM 878 O O . TRP A 1 115 ? 10.487 -12.762 -11.032 1.00 98.50 115 TRP A O 1
ATOM 888 N N . GLU A 1 116 ? 11.954 -14.452 -11.199 1.00 98.12 116 GLU A N 1
ATOM 889 C CA . GLU A 1 116 ? 11.003 -15.372 -11.832 1.00 98.12 116 GLU A CA 1
ATOM 890 C C . GLU A 1 116 ? 9.842 -15.786 -10.925 1.00 98.12 116 GLU A C 1
ATOM 892 O O . GLU A 1 116 ? 8.752 -16.083 -11.407 1.00 98.12 116 GLU A O 1
ATOM 897 N N . ASN A 1 117 ? 10.043 -15.768 -9.606 1.00 97.88 117 ASN A N 1
ATOM 898 C CA . ASN A 1 117 ? 8.979 -16.034 -8.638 1.00 97.88 117 ASN A CA 1
ATOM 899 C C . ASN A 1 117 ? 8.179 -14.777 -8.253 1.00 97.88 117 ASN A C 1
ATOM 901 O O . ASN A 1 117 ? 7.154 -14.885 -7.574 1.00 97.88 117 ASN A O 1
ATOM 905 N N . ALA A 1 118 ? 8.646 -13.588 -8.638 1.00 98.44 118 ALA A N 1
ATOM 906 C CA . ALA A 1 118 ? 7.964 -12.332 -8.373 1.00 98.44 118 ALA A CA 1
ATOM 907 C C . ALA A 1 118 ? 6.772 -12.138 -9.322 1.00 98.44 118 ALA A C 1
ATOM 909 O O . ALA A 1 118 ? 6.748 -12.609 -10.457 1.00 98.44 118 ALA A O 1
ATOM 910 N N . SER A 1 119 ? 5.763 -11.412 -8.853 1.00 98.19 119 SER A N 1
ATOM 911 C CA . SER A 1 119 ? 4.579 -11.091 -9.648 1.00 98.19 119 SER A CA 1
ATOM 912 C C . SER A 1 119 ? 4.850 -9.885 -10.542 1.00 98.19 119 SER A C 1
ATOM 914 O O . SER A 1 119 ? 5.392 -8.885 -10.077 1.00 98.19 119 SER A O 1
ATOM 916 N N . SER A 1 120 ? 4.449 -9.948 -11.812 1.00 96.94 120 SER A N 1
ATOM 917 C CA . SER A 1 120 ? 4.543 -8.798 -12.718 1.00 96.94 120 SER A CA 1
ATOM 918 C C . SER A 1 120 ? 3.496 -7.739 -12.374 1.00 96.94 120 SER A C 1
ATOM 920 O O . SER A 1 120 ? 2.325 -8.058 -12.161 1.00 96.94 120 SER A O 1
ATOM 922 N N . ILE A 1 121 ? 3.930 -6.479 -12.305 1.00 94.12 121 ILE A N 1
ATOM 923 C CA . ILE A 1 121 ? 3.058 -5.303 -12.160 1.00 94.12 121 ILE A CA 1
ATOM 924 C C . ILE A 1 121 ? 2.622 -4.793 -13.538 1.00 94.12 121 ILE A C 1
ATOM 926 O O . ILE A 1 121 ? 1.548 -4.214 -13.688 1.00 94.12 121 ILE A O 1
ATOM 930 N N . GLY A 1 122 ? 3.460 -5.020 -14.550 1.00 92.00 122 GLY A N 1
ATOM 931 C CA . GLY A 1 122 ? 3.253 -4.582 -15.921 1.00 92.00 122 GLY A CA 1
ATOM 932 C C . GLY A 1 122 ? 4.544 -4.088 -16.564 1.00 92.00 122 GLY A C 1
ATOM 933 O O . GLY A 1 122 ? 5.637 -4.205 -16.003 1.00 92.00 122 GLY A O 1
ATOM 934 N N . THR A 1 123 ? 4.391 -3.516 -17.757 1.00 95.56 123 THR A N 1
ATOM 935 C CA . THR A 1 123 ? 5.494 -2.981 -18.557 1.00 95.56 123 THR A CA 1
ATOM 936 C C . THR A 1 123 ? 5.314 -1.499 -18.855 1.00 95.56 123 THR A C 1
ATOM 938 O O . THR A 1 123 ? 4.196 -1.042 -19.101 1.00 95.56 123 THR A O 1
ATOM 941 N N . VAL A 1 124 ? 6.419 -0.763 -18.928 1.00 97.19 124 VAL A N 1
ATOM 942 C CA . VAL A 1 124 ? 6.451 0.649 -19.330 1.00 97.19 124 VAL A CA 1
ATOM 943 C C . VAL A 1 124 ? 7.068 0.748 -20.722 1.00 97.19 124 VAL A C 1
ATOM 945 O O . VAL A 1 124 ? 8.255 0.487 -20.875 1.00 97.19 124 VAL A O 1
ATOM 948 N N . THR A 1 125 ? 6.277 1.123 -21.730 1.00 95.12 125 THR A N 1
ATOM 949 C CA . THR A 1 125 ? 6.713 1.175 -23.145 1.00 95.12 125 THR A CA 1
ATOM 950 C C . THR A 1 125 ? 7.007 2.587 -23.652 1.00 95.12 125 THR A C 1
ATOM 952 O O . THR A 1 125 ? 7.661 2.764 -24.674 1.00 95.12 125 THR A O 1
ATOM 955 N N . ALA A 1 126 ? 6.531 3.620 -22.954 1.00 93.12 126 ALA A N 1
ATOM 956 C CA . ALA A 1 126 ? 6.856 5.009 -23.259 1.00 93.12 126 ALA A CA 1
ATOM 957 C C . ALA A 1 126 ? 8.193 5.371 -22.603 1.00 93.12 126 ALA A C 1
ATOM 959 O O . ALA A 1 126 ? 8.223 5.970 -21.525 1.00 93.12 126 ALA A O 1
ATOM 960 N N . VAL A 1 127 ? 9.285 4.951 -23.240 1.00 94.94 127 VAL A N 1
ATOM 961 C CA . VAL A 1 127 ? 10.640 5.069 -22.699 1.00 94.94 127 VAL A CA 1
ATOM 962 C C . VAL A 1 127 ? 11.487 6.086 -23.467 1.00 94.94 127 VAL A C 1
ATOM 964 O O . VAL A 1 127 ? 11.391 6.231 -24.684 1.00 94.94 127 VAL A O 1
ATOM 967 N N . GLY A 1 128 ? 12.276 6.853 -22.722 1.00 93.88 128 GLY A N 1
ATOM 968 C CA . GLY A 1 128 ? 13.327 7.735 -23.214 1.00 93.88 128 GLY A CA 1
ATOM 969 C C . GLY A 1 128 ? 14.717 7.108 -23.067 1.00 93.88 128 GLY A C 1
ATOM 970 O O . GLY A 1 128 ? 14.856 6.055 -22.444 1.00 93.88 128 GLY A O 1
ATOM 971 N N . PRO A 1 129 ? 15.755 7.768 -23.605 1.00 96.69 129 PRO A N 1
ATOM 972 C CA . PRO A 1 129 ? 17.118 7.250 -23.595 1.00 96.69 129 PRO A CA 1
ATOM 973 C C . PRO A 1 129 ? 17.686 7.094 -22.182 1.00 96.69 129 PRO A C 1
ATOM 975 O O . PRO A 1 129 ? 17.170 7.660 -21.211 1.00 96.69 129 PRO A O 1
ATOM 978 N N . SER A 1 130 ? 18.810 6.385 -22.092 1.00 97.75 130 SER A N 1
ATOM 979 C CA . SER A 1 130 ? 19.640 6.277 -20.888 1.00 97.75 130 SER A CA 1
ATOM 980 C C . SER A 1 130 ? 19.797 7.616 -20.158 1.00 97.75 130 SER A C 1
ATOM 982 O O . SER A 1 130 ? 20.012 8.667 -20.770 1.00 97.75 130 SER A O 1
ATOM 984 N N . GLY A 1 131 ? 19.659 7.587 -18.832 1.00 97.31 131 GLY A N 1
ATOM 985 C CA . GLY A 1 131 ? 19.666 8.780 -17.984 1.00 97.31 131 GLY A CA 1
ATOM 986 C C . GLY A 1 131 ? 18.298 9.452 -17.792 1.00 97.31 131 GLY A C 1
ATOM 987 O O . GLY A 1 131 ? 18.186 10.350 -16.955 1.00 97.31 131 GLY A O 1
ATOM 988 N N . THR A 1 132 ? 17.249 9.025 -18.505 1.00 98.31 132 THR A N 1
ATOM 989 C CA . THR A 1 132 ? 15.880 9.532 -18.288 1.00 98.31 132 THR A CA 1
ATOM 990 C C . THR A 1 132 ? 15.385 9.163 -16.889 1.00 98.31 132 THR A C 1
ATOM 992 O O . THR A 1 132 ? 15.455 8.002 -16.491 1.00 98.31 132 THR A O 1
ATOM 995 N N . GLN A 1 133 ? 14.875 10.145 -16.142 1.00 98.06 133 GLN A N 1
ATOM 996 C CA . GLN A 1 133 ? 14.254 9.934 -14.831 1.00 98.06 133 GLN A CA 1
ATOM 997 C C . GLN A 1 133 ? 12.772 9.593 -14.972 1.00 98.06 133 GLN A C 1
ATOM 999 O O . GLN A 1 133 ? 12.051 10.257 -15.717 1.00 98.06 133 GLN A O 1
ATOM 1004 N N . TYR A 1 134 ? 12.317 8.619 -14.188 1.00 97.75 134 TYR A N 1
ATOM 1005 C CA . TYR A 1 134 ? 10.911 8.241 -14.090 1.00 97.75 134 TYR A CA 1
ATOM 1006 C C . TYR A 1 134 ? 10.403 8.393 -12.660 1.00 97.75 134 TYR A C 1
ATOM 1008 O O . TYR A 1 134 ? 11.133 8.178 -11.694 1.00 97.75 134 TYR A O 1
ATOM 1016 N N . ASP A 1 135 ? 9.130 8.760 -12.551 1.00 96.25 135 ASP A N 1
ATOM 1017 C CA . ASP A 1 135 ? 8.363 8.850 -11.312 1.00 96.25 135 ASP A CA 1
ATOM 1018 C C . ASP A 1 135 ? 6.931 8.418 -11.646 1.00 96.25 135 ASP A C 1
ATOM 1020 O O . ASP A 1 135 ? 6.155 9.195 -12.206 1.00 96.25 135 ASP A O 1
ATOM 1024 N N . GLN A 1 136 ? 6.629 7.138 -11.431 1.00 94.94 136 GLN A N 1
ATOM 1025 C CA . GLN A 1 136 ? 5.387 6.508 -11.883 1.00 94.94 136 GLN A CA 1
ATOM 1026 C C . GLN A 1 136 ? 4.647 5.821 -10.739 1.00 94.94 136 GLN A C 1
ATOM 1028 O O . GLN A 1 136 ? 5.238 5.428 -9.733 1.00 94.94 136 GLN A O 1
ATOM 1033 N N . PHE A 1 137 ? 3.336 5.677 -10.914 1.00 94.38 137 PHE A N 1
ATOM 1034 C CA . PHE A 1 137 ? 2.447 5.011 -9.972 1.00 94.38 137 PHE A CA 1
ATOM 1035 C C . PHE A 1 137 ? 1.967 3.700 -10.571 1.00 94.38 137 PHE A C 1
ATOM 1037 O O . PHE A 1 137 ? 1.563 3.662 -11.733 1.00 94.38 137 PHE A O 1
ATOM 1044 N N . PHE A 1 138 ? 1.991 2.647 -9.763 1.00 94.44 138 PHE A N 1
ATOM 1045 C CA . PHE A 1 138 ? 1.546 1.330 -10.176 1.00 94.44 138 PHE A CA 1
ATOM 1046 C C . PHE A 1 138 ? 0.541 0.751 -9.184 1.00 94.44 138 PHE A C 1
ATOM 1048 O O . PHE A 1 138 ? 0.796 0.823 -7.979 1.00 94.44 138 PHE A O 1
ATOM 1055 N N . PRO A 1 139 ? -0.559 0.141 -9.659 1.00 93.31 139 PRO A N 1
ATOM 1056 C CA . PRO A 1 139 ? -1.497 -0.561 -8.797 1.00 93.31 139 PRO A CA 1
ATOM 1057 C C . PRO A 1 139 ? -0.836 -1.808 -8.213 1.00 93.31 139 PRO A C 1
ATOM 1059 O O . PRO A 1 139 ? -0.292 -2.641 -8.939 1.00 93.31 139 PRO A O 1
ATOM 1062 N N . VAL A 1 140 ? -0.878 -1.931 -6.890 1.00 93.81 140 VAL A N 1
ATOM 1063 C CA . VAL A 1 140 ? -0.274 -3.038 -6.144 1.00 93.81 140 VAL A CA 1
ATOM 1064 C C . VAL A 1 140 ? -1.218 -3.405 -4.999 1.00 93.81 140 VAL A C 1
ATOM 1066 O O . VAL A 1 140 ? -1.747 -2.504 -4.343 1.00 93.81 140 VAL A O 1
ATOM 1069 N N . PRO A 1 141 ? -1.447 -4.700 -4.716 1.00 93.50 141 PRO A N 1
ATOM 1070 C CA . PRO A 1 141 ? -2.269 -5.101 -3.581 1.00 93.50 141 PRO A CA 1
ATOM 1071 C C . PRO A 1 141 ? -1.783 -4.485 -2.266 1.00 93.50 141 PRO A C 1
ATOM 1073 O O . PRO A 1 141 ? -0.603 -4.184 -2.088 1.00 93.50 141 PRO A O 1
ATOM 1076 N N . THR A 1 142 ? -2.679 -4.347 -1.298 1.00 94.00 142 THR A N 1
ATOM 1077 C CA . THR A 1 142 ? -2.313 -3.882 0.043 1.00 94.00 142 THR A CA 1
ATOM 1078 C C . THR A 1 142 ? -1.342 -4.856 0.709 1.00 94.00 142 THR A C 1
ATOM 1080 O O . THR A 1 142 ? -1.552 -6.068 0.646 1.00 94.00 142 THR A O 1
ATOM 1083 N N . GLY A 1 143 ? -0.303 -4.350 1.365 1.00 94.81 143 GLY A N 1
ATOM 1084 C CA . GLY A 1 143 ? 0.726 -5.171 2.002 1.00 94.81 143 GLY A CA 1
ATOM 1085 C C . GLY A 1 143 ? 2.114 -4.545 1.934 1.00 94.81 143 GLY A C 1
ATOM 1086 O O . GLY A 1 143 ? 2.309 -3.494 1.328 1.00 94.81 143 GLY A O 1
ATOM 1087 N N . ALA A 1 144 ? 3.084 -5.186 2.580 1.00 96.69 144 ALA A N 1
ATOM 1088 C CA . ALA A 1 144 ? 4.492 -4.837 2.430 1.00 96.69 144 ALA A CA 1
ATOM 1089 C C . ALA A 1 144 ? 5.075 -5.600 1.237 1.00 96.69 144 ALA A C 1
ATOM 1091 O O . ALA A 1 144 ? 5.015 -6.829 1.202 1.00 96.69 144 ALA A O 1
ATOM 1092 N N . TRP A 1 145 ? 5.635 -4.867 0.279 1.00 98.00 145 TRP A N 1
ATOM 1093 C CA . TRP A 1 145 ? 6.152 -5.429 -0.964 1.00 98.00 145 TRP A CA 1
ATOM 1094 C C . TRP A 1 145 ? 7.572 -4.953 -1.233 1.00 98.00 145 TRP A C 1
ATOM 1096 O O . TRP A 1 145 ? 7.953 -3.834 -0.877 1.00 98.00 145 TRP A O 1
ATOM 1106 N N . TYR A 1 146 ? 8.345 -5.823 -1.866 1.00 98.56 146 TYR A N 1
ATOM 1107 C CA . TYR A 1 146 ? 9.629 -5.532 -2.481 1.00 98.56 146 TYR A CA 1
ATOM 1108 C C . TYR A 1 146 ? 9.434 -5.373 -3.980 1.00 98.56 146 TYR A C 1
ATOM 1110 O O . TYR A 1 146 ? 8.633 -6.101 -4.562 1.00 98.56 146 TYR A O 1
ATOM 1118 N N . PHE A 1 147 ? 10.167 -4.449 -4.591 1.00 98.62 147 PHE A N 1
ATOM 1119 C CA . PHE A 1 147 ? 10.040 -4.110 -6.007 1.00 98.62 147 PHE A CA 1
ATOM 1120 C C . PHE A 1 147 ? 11.355 -4.321 -6.733 1.00 98.62 147 PHE A C 1
ATOM 1122 O O . PHE A 1 147 ? 12.413 -4.102 -6.158 1.00 98.62 147 PHE A O 1
ATOM 1129 N N . SER A 1 148 ? 11.295 -4.695 -8.003 1.00 98.56 148 SER A N 1
ATOM 1130 C CA . SER A 1 148 ? 12.462 -4.728 -8.876 1.00 98.56 148 SER A CA 1
ATOM 1131 C C . SER A 1 148 ? 12.055 -4.378 -10.304 1.00 98.56 148 SER A C 1
ATOM 1133 O O . SER A 1 148 ? 10.891 -4.528 -10.683 1.00 98.56 148 SER A O 1
ATOM 1135 N N . ILE A 1 149 ? 13.015 -3.902 -11.090 1.00 98.56 149 ILE A N 1
ATOM 1136 C CA . ILE A 1 149 ? 12.840 -3.484 -12.476 1.00 98.56 149 ILE A CA 1
ATOM 1137 C C . ILE A 1 149 ? 13.935 -4.088 -13.361 1.00 98.56 149 ILE A C 1
ATOM 1139 O O . ILE A 1 149 ? 15.090 -4.199 -12.943 1.00 98.56 149 ILE A O 1
ATOM 1143 N N . LYS A 1 150 ? 13.574 -4.428 -14.599 1.00 98.56 150 LYS A N 1
ATOM 1144 C CA . LYS A 1 150 ? 14.507 -4.734 -15.686 1.00 98.56 150 LYS A CA 1
ATOM 1145 C C . LYS A 1 150 ? 14.201 -3.869 -16.902 1.00 98.56 150 LYS A C 1
ATOM 1147 O O . LYS A 1 150 ? 13.038 -3.586 -17.180 1.00 98.56 150 LYS A O 1
ATOM 1152 N N . ALA A 1 151 ? 15.242 -3.456 -17.612 1.00 98.50 151 ALA A N 1
ATOM 1153 C CA . ALA A 1 151 ? 15.143 -2.888 -18.950 1.00 98.50 151 ALA A CA 1
ATOM 1154 C C . ALA A 1 151 ? 15.282 -4.007 -19.983 1.00 98.50 151 ALA A C 1
ATOM 1156 O O . ALA A 1 151 ? 16.045 -4.948 -19.760 1.00 98.50 151 ALA A O 1
ATOM 1157 N N . VAL A 1 152 ? 14.548 -3.898 -21.086 1.00 98.44 152 VAL A N 1
ATOM 1158 C CA . VAL A 1 152 ? 14.569 -4.861 -22.191 1.00 98.44 152 VAL A CA 1
ATOM 1159 C C . VAL A 1 152 ? 14.745 -4.106 -23.504 1.00 98.44 152 VAL A C 1
ATOM 1161 O O . VAL A 1 152 ? 14.030 -3.125 -23.727 1.00 98.44 152 VAL A O 1
ATOM 1164 N N . ASP A 1 153 ? 15.689 -4.535 -24.338 1.00 97.75 153 ASP A N 1
ATOM 1165 C CA . ASP A 1 153 ? 15.969 -3.973 -25.673 1.00 97.75 153 ASP A CA 1
ATOM 1166 C C . ASP A 1 153 ? 15.037 -4.543 -26.768 1.00 97.75 153 ASP A C 1
ATOM 1168 O O . ASP A 1 153 ? 14.109 -5.309 -26.491 1.00 97.75 153 ASP A O 1
ATOM 1172 N N . GLU A 1 154 ? 15.228 -4.149 -28.033 1.00 95.94 154 GLU A N 1
ATOM 1173 C CA . GLU A 1 154 ? 14.438 -4.674 -29.161 1.00 95.94 154 GLU A CA 1
ATOM 1174 C C . GLU A 1 154 ? 14.777 -6.119 -29.548 1.00 95.94 154 GLU A C 1
ATOM 1176 O O . GLU A 1 154 ? 13.974 -6.793 -30.208 1.00 95.94 154 GLU A O 1
ATOM 1181 N N . ALA A 1 155 ? 15.959 -6.595 -29.160 1.00 96.56 155 ALA A N 1
ATOM 1182 C CA . ALA A 1 155 ? 16.406 -7.966 -29.358 1.00 96.56 155 ALA A CA 1
ATOM 1183 C C . ALA A 1 155 ? 15.886 -8.922 -28.265 1.00 96.56 155 ALA A C 1
ATOM 1185 O O . ALA A 1 155 ? 15.958 -10.144 -28.433 1.00 96.56 155 ALA A O 1
ATOM 1186 N N . ASN A 1 156 ? 15.236 -8.388 -27.225 1.00 96.75 156 ASN A N 1
ATOM 1187 C CA . ASN A 1 156 ? 14.809 -9.055 -25.995 1.00 96.75 156 ASN A CA 1
ATOM 1188 C C . ASN A 1 156 ? 15.968 -9.508 -25.093 1.00 96.75 156 ASN A C 1
ATOM 1190 O O . ASN A 1 156 ? 15.804 -10.475 -24.342 1.00 96.75 156 ASN A O 1
ATOM 1194 N N . ASN A 1 157 ? 17.125 -8.843 -25.136 1.00 98.06 157 ASN A N 1
ATOM 1195 C CA . ASN A 1 157 ? 18.073 -8.974 -24.041 1.00 98.06 157 ASN A CA 1
ATOM 1196 C C . ASN A 1 157 ? 17.578 -8.142 -22.850 1.00 98.06 157 ASN A C 1
ATOM 1198 O O . ASN A 1 157 ? 17.050 -7.037 -22.983 1.00 98.06 157 ASN A O 1
ATOM 1202 N N . GLU A 1 158 ? 17.738 -8.703 -21.657 1.00 98.38 158 GLU A N 1
ATOM 1203 C CA . GLU A 1 158 ? 17.261 -8.106 -20.416 1.00 98.38 158 GLU A CA 1
ATOM 1204 C C . GLU A 1 158 ? 18.433 -7.650 -19.552 1.00 98.38 158 GLU A C 1
ATOM 1206 O O . GLU A 1 158 ? 19.419 -8.376 -19.388 1.00 98.38 158 GLU A O 1
ATOM 1211 N N . SER A 1 159 ? 18.299 -6.490 -18.910 1.00 98.56 159 SER A N 1
ATOM 1212 C CA . SER 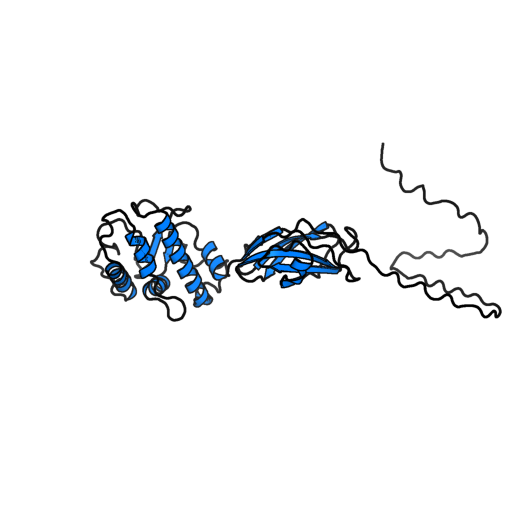A 1 159 ? 19.250 -6.084 -17.877 1.00 98.56 159 SER A CA 1
ATOM 1213 C C . SER A 1 159 ? 19.285 -7.083 -16.716 1.00 98.56 159 SER A C 1
ATOM 1215 O O . SER A 1 159 ? 18.253 -7.679 -16.390 1.00 98.56 159 SER A O 1
ATOM 1217 N N . PRO A 1 160 ? 20.396 -7.158 -15.963 1.00 98.62 160 PRO A N 1
ATOM 1218 C CA . PRO A 1 160 ? 20.398 -7.823 -14.664 1.00 98.62 160 PRO A CA 1
ATOM 1219 C C . PRO A 1 160 ? 19.338 -7.240 -13.713 1.00 98.62 160 PRO A C 1
ATOM 1221 O O . PRO A 1 160 ? 19.054 -6.041 -13.754 1.00 98.62 160 PRO A O 1
ATOM 1224 N N . VAL A 1 161 ? 18.814 -8.069 -12.802 1.00 98.44 161 VAL A N 1
ATOM 1225 C CA . VAL A 1 161 ? 17.875 -7.657 -11.736 1.00 98.44 161 VAL A CA 1
ATOM 1226 C C . VAL A 1 161 ? 18.393 -6.436 -10.958 1.00 98.44 161 VAL A C 1
ATOM 1228 O O . VAL A 1 161 ? 19.531 -6.435 -10.474 1.00 98.44 161 VAL A O 1
ATOM 1231 N N . SER A 1 162 ? 17.551 -5.405 -10.809 1.00 98.56 162 SER A N 1
ATOM 1232 C CA . SER A 1 162 ? 17.847 -4.164 -10.070 1.00 98.56 162 SER A CA 1
ATOM 1233 C C . SER A 1 162 ? 18.115 -4.379 -8.571 1.00 98.56 162 SER 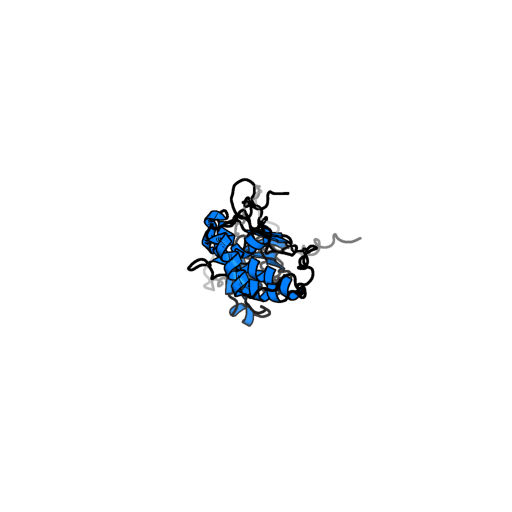A C 1
ATOM 1235 O O . SER A 1 162 ? 18.120 -5.495 -8.054 1.00 98.56 162 SER A O 1
ATOM 1237 N N . ASN A 1 163 ? 18.315 -3.293 -7.820 1.00 98.38 163 ASN A N 1
ATOM 1238 C CA . ASN A 1 163 ? 18.122 -3.316 -6.366 1.00 98.38 163 ASN A CA 1
ATOM 1239 C C . ASN A 1 163 ? 16.643 -3.586 -5.994 1.00 98.38 163 ASN A C 1
ATOM 1241 O O . ASN A 1 163 ? 15.754 -3.453 -6.835 1.00 98.38 163 ASN A O 1
ATOM 1245 N N . SER A 1 164 ? 16.392 -3.940 -4.726 1.00 98.50 164 SER A N 1
ATOM 1246 C CA . SER A 1 164 ? 15.080 -4.386 -4.228 1.00 98.50 164 SER A CA 1
ATOM 1247 C C . SER A 1 164 ? 14.535 -3.502 -3.090 1.00 98.50 164 SER A C 1
ATOM 1249 O O . SER A 1 164 ? 14.508 -3.951 -1.937 1.00 98.50 164 SER A O 1
ATOM 1251 N N . PRO A 1 165 ? 14.133 -2.242 -3.347 1.00 98.50 165 PRO A N 1
ATOM 1252 C CA . PRO A 1 165 ? 13.525 -1.393 -2.322 1.00 98.50 165 PRO A CA 1
ATOM 1253 C C . PRO A 1 165 ? 12.160 -1.946 -1.871 1.00 98.50 165 PRO A C 1
ATOM 1255 O O . PRO A 1 165 ? 11.571 -2.804 -2.532 1.00 98.50 165 PRO A O 1
ATOM 1258 N N . THR A 1 166 ? 11.659 -1.462 -0.731 1.00 98.00 166 THR A N 1
ATOM 1259 C CA . THR A 1 166 ? 10.378 -1.895 -0.154 1.00 98.00 166 THR A CA 1
ATOM 1260 C C . THR A 1 166 ? 9.430 -0.730 0.106 1.00 98.00 166 THR A C 1
ATOM 1262 O O . THR A 1 166 ? 9.863 0.377 0.433 1.00 98.00 166 THR A O 1
ATOM 1265 N N . ALA A 1 167 ? 8.128 -0.985 -0.019 1.00 96.81 167 ALA A N 1
ATOM 1266 C CA . ALA A 1 167 ? 7.073 -0.070 0.396 1.00 96.81 167 ALA A CA 1
ATOM 1267 C C . ALA A 1 167 ? 5.887 -0.833 1.004 1.00 96.81 167 ALA A C 1
ATOM 1269 O O . ALA A 1 167 ? 5.563 -1.945 0.583 1.00 96.81 167 ALA A O 1
ATOM 1270 N N . THR A 1 168 ? 5.212 -0.203 1.969 1.00 95.56 168 THR A N 1
ATOM 1271 C CA . THR A 1 168 ? 3.959 -0.704 2.549 1.00 95.56 168 THR A CA 1
ATOM 1272 C C . THR A 1 168 ? 2.774 0.005 1.910 1.00 95.56 168 THR A C 1
ATOM 1274 O O . THR A 1 168 ? 2.592 1.209 2.086 1.00 95.56 168 THR A O 1
ATOM 1277 N N . ILE A 1 169 ? 1.961 -0.754 1.185 1.00 94.69 169 ILE A N 1
ATOM 1278 C CA . ILE A 1 169 ? 0.788 -0.283 0.457 1.00 94.69 169 ILE A CA 1
ATOM 1279 C C . ILE A 1 169 ? -0.447 -0.446 1.338 1.00 94.69 169 ILE A C 1
ATOM 1281 O O . ILE A 1 169 ? -0.763 -1.546 1.793 1.00 94.69 169 ILE A O 1
ATOM 1285 N N . LYS A 1 170 ? -1.143 0.663 1.582 1.00 91.69 170 LYS A N 1
ATOM 1286 C CA . LYS A 1 170 ? -2.369 0.716 2.386 1.00 91.69 170 LYS A CA 1
ATOM 1287 C C . LYS A 1 170 ? -3.598 0.576 1.500 1.00 91.69 170 LYS A C 1
ATOM 1289 O O . LYS A 1 170 ? -3.548 0.947 0.327 1.00 91.69 170 LYS A O 1
ATOM 1294 N N . SER A 1 171 ? -4.702 0.085 2.059 1.00 92.50 171 SER A N 1
ATOM 1295 C CA . SER A 1 171 ? -5.992 0.112 1.358 1.00 92.50 171 SER A CA 1
ATOM 1296 C C . SER A 1 171 ? -6.434 1.556 1.119 1.00 92.50 171 SER A C 1
ATOM 1298 O O . SER A 1 171 ? -6.014 2.462 1.845 1.00 92.50 171 SER A O 1
ATOM 1300 N N . LYS A 1 172 ? -7.291 1.805 0.122 1.00 90.50 172 LYS A N 1
ATOM 1301 C CA . LYS A 1 172 ? -7.860 3.152 -0.065 1.00 90.50 172 LYS A CA 1
ATOM 1302 C C . LYS A 1 172 ? -8.586 3.669 1.184 1.00 90.50 172 LYS A C 1
ATOM 1304 O O . LYS A 1 172 ? -8.317 4.811 1.554 1.00 90.50 172 LYS A O 1
ATOM 1309 N N . PRO A 1 173 ? -9.421 2.869 1.882 1.00 90.94 173 PRO A N 1
ATOM 1310 C CA . PRO A 1 173 ? -10.023 3.293 3.144 1.00 90.94 173 PRO A CA 1
ATOM 1311 C C . PRO A 1 173 ? -8.981 3.642 4.209 1.00 90.94 173 PRO A C 1
ATOM 1313 O O . PRO A 1 173 ? -9.089 4.680 4.848 1.00 90.94 173 PRO A O 1
ATOM 1316 N N . GLU A 1 174 ? -7.929 2.836 4.379 1.00 90.25 174 GLU A N 1
ATOM 1317 C CA . GLU A 1 174 ? -6.872 3.130 5.353 1.00 90.25 174 GLU A CA 1
ATOM 1318 C C . GLU A 1 174 ? -6.081 4.393 4.992 1.00 90.25 174 GLU A C 1
ATOM 1320 O O . GLU A 1 174 ? -5.707 5.171 5.875 1.00 90.25 174 GLU A O 1
ATOM 1325 N N . PHE A 1 175 ? -5.815 4.614 3.707 1.00 89.25 175 PHE A N 1
ATOM 1326 C CA . PHE A 1 175 ? -5.188 5.840 3.233 1.00 89.25 175 PHE A CA 1
ATOM 1327 C C . PHE A 1 175 ? -6.066 7.059 3.546 1.00 89.25 175 PHE A C 1
ATOM 1329 O O . PHE A 1 175 ? -5.594 8.005 4.175 1.00 89.25 175 PHE A O 1
ATOM 1336 N N . TYR A 1 176 ? -7.350 6.990 3.185 1.00 86.38 176 TYR A N 1
ATOM 1337 C CA . TYR A 1 176 ? -8.342 8.033 3.436 1.00 86.38 176 TYR A CA 1
ATOM 1338 C C . TYR A 1 176 ? -8.474 8.342 4.934 1.00 86.38 176 TYR A C 1
ATOM 1340 O O . TYR A 1 176 ? -8.389 9.501 5.340 1.00 86.38 176 TYR A O 1
ATOM 1348 N N . VAL A 1 177 ? -8.588 7.303 5.770 1.00 85.81 177 VAL A N 1
ATOM 1349 C CA . VAL A 1 177 ? -8.669 7.452 7.226 1.00 85.81 177 VAL A CA 1
ATOM 1350 C C . VAL A 1 177 ? -7.389 8.077 7.789 1.00 85.81 177 VAL A C 1
ATOM 1352 O O . VAL A 1 177 ? -7.448 8.999 8.586 1.00 85.81 177 VAL A O 1
ATOM 1355 N N . ASN A 1 178 ? -6.198 7.654 7.368 1.00 84.00 178 ASN A N 1
ATOM 1356 C CA . ASN A 1 178 ? -4.969 8.268 7.887 1.00 84.00 178 ASN A CA 1
ATOM 1357 C C . ASN A 1 178 ? -4.781 9.729 7.452 1.00 84.00 178 ASN A C 1
ATOM 1359 O O . ASN A 1 178 ? -4.098 10.473 8.154 1.00 84.00 178 ASN A O 1
ATOM 1363 N N . TYR A 1 179 ? -5.342 10.119 6.305 1.00 81.94 179 TYR A N 1
ATOM 1364 C CA . TYR A 1 179 ? -5.269 11.488 5.805 1.00 81.94 179 TYR A CA 1
ATOM 1365 C C . TYR A 1 179 ? -6.207 12.422 6.574 1.00 81.94 179 TYR A C 1
ATOM 1367 O O . TYR A 1 179 ? -5.768 13.449 7.087 1.00 81.94 179 TYR A O 1
ATOM 1375 N N . TRP A 1 180 ? -7.484 12.047 6.688 1.00 78.06 180 TRP A N 1
ATOM 1376 C CA . TRP A 1 180 ? -8.495 12.898 7.316 1.00 78.06 180 TRP A CA 1
ATOM 1377 C C . TRP A 1 180 ? -8.530 12.793 8.838 1.00 78.06 180 TRP A C 1
ATOM 1379 O O . TRP A 1 180 ? -8.966 13.737 9.485 1.00 78.06 180 TRP A O 1
ATOM 1389 N N . PHE A 1 181 ? -8.028 11.697 9.417 1.00 73.75 181 PHE A N 1
ATOM 1390 C CA . PHE A 1 181 ? -8.024 11.439 10.859 1.00 73.75 181 PHE A CA 1
ATOM 1391 C C . PHE A 1 181 ? -6.584 11.493 11.412 1.00 73.75 181 PHE A C 1
ATOM 1393 O O . PHE A 1 181 ? -5.999 10.447 11.740 1.00 73.75 181 PHE A O 1
ATOM 1400 N N . PRO A 1 182 ? -5.963 12.692 11.495 1.00 63.75 182 PRO A N 1
ATOM 1401 C CA . PRO A 1 182 ? -4.603 12.832 11.989 1.00 63.75 182 PRO A CA 1
ATOM 1402 C C . PRO A 1 182 ? -4.499 12.448 13.468 1.00 63.75 182 PRO A C 1
ATOM 1404 O O . PRO A 1 182 ? -5.474 12.327 14.208 1.00 63.75 182 PRO A O 1
ATOM 1407 N N . VAL A 1 183 ? -3.261 12.239 13.902 1.00 57.78 183 VAL A N 1
ATOM 1408 C CA . VAL A 1 183 ? -2.930 11.908 15.287 1.00 57.78 183 VAL A CA 1
ATOM 1409 C C . VAL A 1 183 ? -3.345 13.058 16.213 1.00 57.78 183 VAL A C 1
ATOM 1411 O O . VAL A 1 183 ? -2.824 14.163 16.118 1.00 57.78 183 VAL A O 1
ATOM 1414 N N . GLY A 1 184 ? -4.346 12.823 17.058 1.00 63.66 184 GLY A N 1
ATOM 1415 C CA . GLY A 1 184 ? -5.014 13.915 17.755 1.00 63.66 184 GLY A CA 1
ATOM 1416 C C . GLY A 1 184 ? -6.372 13.495 18.303 1.00 63.66 184 GLY A C 1
ATOM 1417 O O . GLY A 1 184 ? -6.500 12.498 19.008 1.00 63.66 184 GLY A O 1
ATOM 1418 N N . SER A 1 185 ? -7.417 14.222 17.915 1.00 64.31 185 SER A N 1
ATOM 1419 C CA . SER A 1 185 ? -8.803 13.870 18.232 1.00 64.31 185 SER A CA 1
ATOM 1420 C C . SER A 1 185 ? -9.422 12.934 17.186 1.00 64.31 185 SER A C 1
ATOM 1422 O O . SER A 1 185 ? -9.296 13.177 15.990 1.00 64.31 185 SER A O 1
ATOM 1424 N N . ILE A 1 186 ? -10.142 11.904 17.632 1.00 69.69 186 ILE A N 1
ATOM 1425 C CA . ILE A 1 186 ? -11.036 11.098 16.792 1.00 69.69 186 ILE A CA 1
ATOM 1426 C C . ILE A 1 186 ? -12.460 11.596 17.025 1.00 69.69 186 ILE A C 1
ATOM 1428 O O . ILE A 1 186 ? -12.925 11.597 18.164 1.00 69.69 186 ILE A O 1
ATOM 1432 N N . PHE A 1 187 ? -13.135 12.004 15.952 1.00 68.25 187 PHE A N 1
ATOM 1433 C CA . PHE A 1 187 ? -14.538 12.405 15.971 1.00 68.25 187 PHE A CA 1
ATOM 1434 C C . PHE A 1 187 ? -15.365 11.373 15.219 1.00 68.25 187 PHE A C 1
ATOM 1436 O O . PHE A 1 187 ? -15.019 11.023 14.093 1.00 68.25 187 PHE A O 1
ATOM 1443 N N . LEU A 1 188 ? -16.452 10.921 15.837 1.00 73.12 188 LEU A N 1
ATOM 1444 C CA . LEU A 1 188 ? -17.491 10.146 15.178 1.00 73.12 188 LEU A CA 1
ATOM 1445 C C . LEU A 1 188 ? -18.774 10.969 15.113 1.00 73.12 188 LEU A C 1
ATOM 1447 O O . LEU A 1 188 ? -19.207 11.556 16.113 1.00 73.12 188 LEU A O 1
ATOM 1451 N N . ASN A 1 189 ? -19.398 10.984 13.941 1.00 68.44 189 ASN A N 1
ATOM 1452 C CA . ASN A 1 189 ? -20.768 11.444 13.779 1.00 68.44 189 ASN A CA 1
ATOM 1453 C C . ASN A 1 189 ? -21.758 10.436 14.396 1.00 68.44 189 ASN A C 1
ATOM 1455 O O . ASN A 1 189 ? -21.376 9.354 14.842 1.00 68.44 189 ASN A O 1
ATOM 1459 N N . TYR A 1 190 ? -23.046 10.783 14.415 1.00 69.50 190 TYR A N 1
ATOM 1460 C CA . TYR A 1 190 ? -24.074 9.931 15.014 1.00 69.50 190 TYR A CA 1
ATOM 1461 C C . TYR A 1 190 ? -24.142 8.526 14.393 1.00 69.50 190 TYR A C 1
ATOM 1463 O O . TYR A 1 190 ? -24.192 7.541 15.124 1.00 69.50 190 TYR A O 1
ATOM 1471 N N . ASN A 1 191 ? -24.104 8.413 13.064 1.00 74.94 191 ASN A N 1
ATOM 1472 C CA . ASN A 1 191 ? -24.208 7.124 12.377 1.00 74.94 191 ASN A CA 1
ATOM 1473 C C . ASN A 1 191 ? -22.976 6.252 12.639 1.00 74.94 191 ASN A C 1
ATOM 1475 O O . ASN A 1 191 ? -23.112 5.064 12.921 1.00 74.94 191 ASN A O 1
ATOM 1479 N N . GLU A 1 192 ? -21.786 6.852 12.620 1.00 78.88 192 GLU A N 1
ATOM 1480 C CA . GLU A 1 192 ? -20.531 6.179 12.965 1.00 78.88 192 GLU A CA 1
ATOM 1481 C C . GLU A 1 192 ? -20.544 5.714 14.429 1.00 78.88 192 GLU A C 1
ATOM 1483 O O . GLU A 1 192 ? -20.195 4.576 14.732 1.00 78.88 192 GLU A O 1
ATOM 1488 N N . ALA A 1 193 ? -21.002 6.565 15.348 1.00 75.44 193 ALA A N 1
ATOM 1489 C CA . ALA A 1 193 ? -21.148 6.229 16.760 1.00 75.44 193 ALA A CA 1
ATOM 1490 C C . ALA A 1 193 ? -22.122 5.059 16.976 1.00 75.44 193 ALA A C 1
ATOM 1492 O O . ALA A 1 193 ? -21.817 4.127 17.722 1.00 75.44 193 ALA A O 1
ATOM 1493 N N . VAL A 1 194 ? -23.273 5.079 16.297 1.00 76.19 194 VAL A N 1
ATOM 1494 C CA . VAL A 1 194 ? -24.253 3.985 16.318 1.00 76.19 194 VAL A CA 1
ATOM 1495 C C . VAL A 1 194 ? -23.636 2.700 15.775 1.00 76.19 194 VAL A C 1
ATOM 1497 O O . VAL A 1 194 ? -23.704 1.679 16.457 1.00 76.19 194 VAL A O 1
ATOM 1500 N N . ALA A 1 195 ? -22.977 2.747 14.616 1.00 83.00 195 ALA A N 1
ATOM 1501 C CA . ALA A 1 195 ? -22.340 1.582 14.004 1.00 83.00 195 ALA A CA 1
ATOM 1502 C C . ALA A 1 195 ? -21.231 0.998 14.890 1.00 83.00 195 ALA A C 1
ATOM 1504 O O . ALA A 1 195 ? -21.147 -0.214 15.067 1.00 83.00 195 ALA A O 1
ATOM 1505 N N . MET A 1 196 ? -20.411 1.843 15.516 1.00 84.00 196 MET A N 1
ATOM 1506 C CA . MET A 1 196 ? -19.358 1.390 16.423 1.00 84.00 196 MET A CA 1
ATOM 1507 C C . MET A 1 196 ? -19.930 0.668 17.647 1.00 84.00 196 MET A C 1
ATOM 1509 O O . MET A 1 196 ? -19.381 -0.343 18.089 1.00 84.00 196 MET A O 1
ATOM 1513 N N . VAL A 1 197 ? -21.021 1.188 18.213 1.00 78.25 197 VAL A N 1
ATOM 1514 C CA . VAL A 1 197 ? -21.601 0.667 19.455 1.00 78.25 197 VAL A CA 1
ATOM 1515 C C . VAL A 1 197 ? -22.477 -0.554 19.207 1.00 78.25 197 VAL A C 1
ATOM 1517 O O . VAL A 1 197 ? -22.351 -1.557 19.904 1.00 78.25 197 VAL A O 1
ATOM 1520 N N . GLN A 1 198 ? -23.374 -0.482 18.230 1.00 80.81 198 GLN A N 1
ATOM 1521 C CA . GLN A 1 198 ? -24.358 -1.531 17.957 1.00 80.81 198 GLN A CA 1
ATOM 1522 C C . GLN A 1 198 ? -23.804 -2.613 17.025 1.00 80.81 198 GLN A C 1
ATOM 1524 O O . GLN A 1 198 ? -24.349 -3.716 16.960 1.00 80.81 198 GLN A O 1
ATOM 1529 N N . GLY A 1 199 ? -22.688 -2.323 16.353 1.00 83.81 199 GLY A N 1
ATOM 1530 C CA . GLY A 1 199 ? -22.225 -3.089 15.212 1.00 83.81 199 GLY A CA 1
ATOM 1531 C C . GLY A 1 199 ? -23.082 -2.806 13.984 1.00 83.81 199 GLY A C 1
ATOM 1532 O O . GLY A 1 199 ? -24.249 -2.416 14.064 1.00 83.81 199 GLY A O 1
ATOM 1533 N N . GLU A 1 200 ? -22.505 -3.057 12.825 1.00 83.56 200 GLU A N 1
ATOM 1534 C CA . GLU A 1 200 ? -23.187 -2.975 11.554 1.00 83.56 200 GLU A CA 1
ATOM 1535 C C . GLU A 1 200 ? -23.131 -4.331 10.850 1.00 83.56 200 GLU A C 1
ATOM 1537 O O . GLU A 1 200 ? -22.069 -4.898 10.576 1.00 83.56 200 GLU A O 1
ATOM 1542 N N . THR A 1 201 ? -24.312 -4.887 10.573 1.00 77.69 201 THR A N 1
ATOM 1543 C CA . THR A 1 201 ? -24.433 -6.244 10.032 1.00 77.69 201 THR A CA 1
ATOM 1544 C C . THR A 1 201 ? -23.681 -6.365 8.709 1.00 77.69 201 THR A C 1
ATOM 1546 O O . THR A 1 201 ? -24.009 -5.693 7.738 1.00 77.69 201 THR A O 1
ATOM 1549 N N . GLY A 1 202 ? -22.700 -7.268 8.661 1.00 76.12 202 GLY A N 1
ATOM 1550 C CA . GLY A 1 202 ? -21.886 -7.509 7.466 1.00 76.12 202 GLY A CA 1
ATOM 1551 C C . GLY A 1 202 ? -20.736 -6.519 7.255 1.00 76.12 202 GLY A C 1
ATOM 1552 O O . GLY A 1 202 ? -19.964 -6.721 6.323 1.00 76.12 202 GLY A O 1
ATOM 1553 N N . VAL A 1 203 ? -20.591 -5.511 8.118 1.00 82.44 203 VAL A N 1
ATOM 1554 C CA . VAL A 1 203 ? -19.490 -4.539 8.084 1.00 82.44 203 VAL A CA 1
ATOM 1555 C C . VAL A 1 203 ? -18.574 -4.772 9.274 1.00 82.44 203 VAL A C 1
ATOM 1557 O O . VAL A 1 203 ? -17.430 -5.186 9.101 1.00 82.44 203 VAL A O 1
ATOM 1560 N N . ASN A 1 204 ? -19.092 -4.582 10.487 1.00 80.38 204 ASN A N 1
ATOM 1561 C CA . ASN A 1 204 ? -18.329 -4.743 11.710 1.00 80.38 204 ASN A CA 1
ATOM 1562 C C . ASN A 1 204 ? -19.187 -5.226 12.891 1.00 80.38 204 ASN A C 1
ATOM 1564 O O . ASN A 1 204 ? -20.365 -4.892 13.011 1.00 80.38 204 ASN A O 1
ATOM 1568 N N . PRO A 1 205 ? -18.620 -6.030 13.803 1.00 83.88 205 PRO A N 1
ATOM 1569 C CA . PRO A 1 205 ? -19.261 -6.264 15.087 1.00 83.88 205 PRO A CA 1
ATOM 1570 C C . PRO A 1 205 ? -19.232 -4.984 15.934 1.00 83.88 205 PRO A C 1
ATOM 1572 O O . PRO A 1 205 ? -18.495 -4.041 15.646 1.00 83.88 205 PRO A O 1
ATOM 1575 N N . SER A 1 206 ? -19.991 -4.983 17.028 1.00 85.25 206 SER A N 1
ATOM 1576 C CA . SER A 1 206 ? -19.843 -3.965 18.067 1.00 85.25 206 SER A CA 1
ATOM 1577 C C . SER A 1 206 ? -18.389 -3.898 18.550 1.00 85.25 206 SER A C 1
ATOM 1579 O O . SER A 1 206 ? -17.788 -4.913 18.912 1.00 85.25 206 SER A O 1
ATOM 1581 N N . TYR A 1 207 ? -17.840 -2.689 18.595 1.00 86.19 207 TYR A N 1
ATOM 1582 C CA . TYR A 1 207 ? -16.522 -2.403 19.156 1.00 86.19 207 TYR A CA 1
ATOM 1583 C C . TYR A 1 207 ? -16.585 -2.015 20.636 1.00 86.19 207 TYR A C 1
ATOM 1585 O O . TYR A 1 207 ? -15.565 -1.649 21.220 1.00 86.19 207 TYR A O 1
ATOM 1593 N N . VAL A 1 208 ? -17.745 -2.130 21.288 1.00 78.50 208 VAL A N 1
ATOM 1594 C CA . VAL A 1 208 ? -17.872 -1.716 22.689 1.00 78.50 208 VAL A CA 1
ATOM 1595 C C . VAL A 1 208 ? -17.036 -2.582 23.617 1.00 78.50 208 VAL A C 1
ATOM 1597 O O . VAL A 1 208 ? -16.267 -2.048 24.409 1.00 78.50 208 VAL A O 1
ATOM 1600 N N . SER A 1 209 ? -17.142 -3.906 23.519 1.00 81.94 209 SER A N 1
ATOM 1601 C CA . SER A 1 209 ? -16.386 -4.805 24.391 1.00 81.94 209 SER A CA 1
ATOM 1602 C C . SER A 1 209 ? -14.858 -4.617 24.279 1.00 81.94 209 SER A C 1
ATOM 1604 O O . SER A 1 209 ? -14.214 -4.534 25.328 1.00 81.94 209 SER A O 1
ATOM 1606 N N . PRO A 1 210 ? -14.237 -4.502 23.080 1.00 86.06 210 PRO A N 1
ATOM 1607 C CA . PRO A 1 210 ? -12.799 -4.233 22.992 1.00 86.06 210 PRO A CA 1
ATOM 1608 C C . PRO A 1 210 ? -12.417 -2.844 23.519 1.00 86.06 210 PRO A C 1
ATOM 1610 O O . PRO A 1 210 ? -11.378 -2.711 24.156 1.00 86.06 210 PRO A O 1
ATOM 1613 N N . ILE A 1 211 ? -13.259 -1.824 23.335 1.00 81.19 211 ILE A N 1
ATOM 1614 C CA . ILE A 1 211 ? -13.038 -0.497 23.930 1.00 81.19 211 ILE A CA 1
ATOM 1615 C C . ILE A 1 211 ? -13.099 -0.574 25.463 1.00 81.19 211 ILE A C 1
ATOM 1617 O O . ILE A 1 211 ? -12.215 -0.068 26.155 1.00 81.19 211 ILE A O 1
ATOM 1621 N N . ALA A 1 212 ? -14.108 -1.255 26.004 1.00 76.62 212 ALA A N 1
ATOM 1622 C CA . ALA A 1 212 ? -14.303 -1.436 27.437 1.00 76.62 212 ALA A CA 1
ATOM 1623 C C . ALA A 1 212 ? -13.129 -2.170 28.100 1.00 76.62 212 ALA A C 1
ATOM 1625 O O . ALA A 1 212 ? -12.711 -1.809 29.201 1.00 76.62 212 ALA A O 1
ATOM 1626 N N . ALA A 1 213 ? -12.568 -3.169 27.412 1.00 82.19 213 ALA A N 1
ATOM 1627 C CA . ALA A 1 213 ? -11.403 -3.922 27.868 1.00 82.19 213 ALA A CA 1
ATOM 1628 C C . ALA A 1 213 ? -10.134 -3.061 28.009 1.00 82.19 213 ALA A C 1
ATOM 1630 O O . ALA A 1 213 ? -9.257 -3.393 28.808 1.00 82.19 213 ALA A O 1
ATOM 1631 N N . GLU A 1 214 ? -10.033 -1.956 27.270 1.00 83.38 214 GLU A N 1
ATOM 1632 C CA . GLU A 1 214 ? -8.929 -1.007 27.413 1.00 83.38 214 GLU A CA 1
ATOM 1633 C C . GLU A 1 214 ? -9.238 0.073 28.457 1.00 83.38 214 GLU A C 1
ATOM 1635 O O . GLU A 1 214 ? -8.368 0.402 29.261 1.00 83.38 214 GLU A O 1
ATOM 1640 N N . LEU A 1 215 ? -10.479 0.567 28.522 1.00 76.62 215 LEU A N 1
ATOM 1641 C CA . LEU A 1 215 ? -10.884 1.593 29.493 1.00 76.62 215 LEU A CA 1
ATOM 1642 C C . LEU A 1 215 ? -10.804 1.111 30.954 1.00 76.62 215 LEU A C 1
ATOM 1644 O O . LEU A 1 215 ? -10.402 1.880 31.827 1.00 76.62 215 LEU A O 1
ATOM 1648 N N . ILE A 1 216 ? -11.085 -0.171 31.227 1.00 75.50 216 ILE A N 1
ATOM 1649 C CA . ILE A 1 216 ? -10.961 -0.764 32.576 1.00 75.50 216 ILE A CA 1
ATOM 1650 C C . ILE A 1 216 ? -9.524 -0.765 33.120 1.00 75.50 216 ILE A C 1
ATOM 1652 O O . ILE A 1 216 ? -9.317 -0.925 34.321 1.00 75.50 216 ILE A O 1
ATOM 1656 N N . LYS A 1 217 ? -8.510 -0.581 32.265 1.00 79.38 217 LYS A N 1
ATOM 1657 C CA . LYS A 1 217 ? -7.101 -0.540 32.691 1.00 79.38 217 LYS A CA 1
ATOM 1658 C C . LYS A 1 217 ? -6.737 0.761 33.411 1.00 79.38 217 LYS A C 1
ATOM 1660 O O . LYS A 1 217 ? -5.607 0.895 33.874 1.00 79.38 217 LYS A O 1
ATOM 1665 N N . CYS A 1 218 ? -7.664 1.713 33.498 1.00 73.12 218 CYS A N 1
ATOM 1666 C CA . CYS A 1 218 ? -7.469 2.973 34.195 1.00 73.12 218 CYS A CA 1
ATOM 1667 C C . CYS A 1 218 ? -7.181 2.734 35.687 1.00 73.12 218 CYS A C 1
ATOM 1669 O O . CYS A 1 218 ? -7.964 2.098 36.387 1.00 73.12 218 CYS A O 1
ATOM 1671 N N . SER A 1 219 ? -6.069 3.266 36.201 1.00 62.38 219 SER A N 1
ATOM 1672 C CA . SER A 1 219 ? -5.693 3.160 37.621 1.00 62.38 219 SER A CA 1
ATOM 1673 C C . SER A 1 219 ? -6.437 4.129 38.556 1.00 62.38 219 SER A C 1
ATOM 1675 O O . SER A 1 219 ? -6.211 4.095 39.766 1.00 62.38 219 SER A O 1
ATOM 1677 N N . SER A 1 220 ? -7.320 4.987 38.027 1.00 61.19 220 SER A N 1
ATOM 1678 C CA . SER A 1 220 ? -8.164 5.903 38.809 1.00 61.19 220 SER A CA 1
ATOM 1679 C C . SER A 1 220 ? -9.483 5.241 39.214 1.00 61.19 220 SER A C 1
ATOM 1681 O O . SER A 1 220 ? -10.079 4.555 38.386 1.00 61.19 220 SER A O 1
ATOM 1683 N N . PRO A 1 221 ? -10.056 5.557 40.389 1.00 50.22 221 PRO A N 1
ATOM 1684 C CA . PRO A 1 221 ? -11.449 5.223 40.715 1.00 50.22 221 PRO A CA 1
ATOM 1685 C C . PRO A 1 221 ? -12.502 5.911 39.817 1.00 50.22 221 PRO A C 1
ATOM 1687 O O . PRO A 1 221 ? -13.690 5.675 40.008 1.00 50.22 221 PRO A O 1
ATOM 1690 N N . ALA A 1 222 ? -12.083 6.732 38.847 1.00 47.03 222 ALA A N 1
ATOM 1691 C CA . ALA A 1 222 ? -12.926 7.393 37.847 1.00 47.03 222 ALA A CA 1
ATOM 1692 C C . ALA A 1 222 ? -13.733 6.433 36.949 1.00 47.03 222 ALA A C 1
ATOM 1694 O O . ALA A 1 222 ? -14.732 6.846 36.375 1.00 47.03 222 ALA A O 1
ATOM 1695 N N . TRP A 1 223 ? -13.353 5.152 36.853 1.00 53.75 223 TRP A N 1
ATOM 1696 C CA . TRP A 1 223 ? -14.193 4.132 36.220 1.00 53.75 223 TRP A CA 1
ATOM 1697 C C . TRP A 1 223 ? -14.384 2.918 37.145 1.00 53.75 223 TRP A C 1
ATOM 1699 O O . TRP A 1 223 ? -13.589 1.981 37.111 1.00 53.75 223 TRP A O 1
ATOM 1709 N N . PRO A 1 224 ? -15.426 2.899 37.998 1.00 48.41 224 PRO A N 1
ATOM 1710 C CA . PRO A 1 224 ? -15.731 1.752 38.856 1.00 48.41 224 PRO A CA 1
ATOM 1711 C C . PRO A 1 224 ? -16.659 0.721 38.179 1.00 48.41 224 PRO A C 1
ATOM 1713 O O . PRO A 1 224 ? -17.189 -0.163 38.854 1.00 48.41 224 PRO A O 1
ATOM 1716 N N . GLY A 1 225 ? -16.918 0.859 36.873 1.00 57.47 225 GLY A N 1
ATOM 1717 C CA . GLY A 1 225 ? -17.901 0.062 36.143 1.00 57.47 225 GLY A CA 1
ATOM 1718 C C . GLY A 1 225 ? -17.426 -1.342 35.755 1.00 57.47 225 GLY A C 1
ATOM 1719 O O . GLY A 1 225 ? -16.247 -1.664 35.759 1.00 57.47 225 GLY A O 1
ATOM 1720 N N . THR A 1 226 ? -18.360 -2.212 35.391 1.00 66.25 226 THR A N 1
ATOM 1721 C CA . THR A 1 226 ? -18.095 -3.441 34.626 1.00 66.25 226 THR A CA 1
ATOM 1722 C C . THR A 1 226 ? -18.207 -3.147 33.129 1.00 66.25 226 THR A C 1
ATOM 1724 O O . THR A 1 226 ? -18.852 -2.171 32.743 1.00 66.25 226 THR A O 1
ATOM 1727 N N . ILE A 1 227 ? -17.647 -4.007 32.265 1.00 65.25 227 ILE A N 1
ATOM 1728 C CA . ILE A 1 227 ? -17.834 -3.920 30.799 1.00 65.25 227 ILE A CA 1
ATOM 1729 C C . ILE A 1 227 ? -19.325 -3.758 30.452 1.00 65.25 227 ILE A C 1
ATOM 1731 O O . ILE A 1 227 ? -19.684 -2.881 29.675 1.00 65.25 227 ILE A O 1
ATOM 1735 N N . THR A 1 228 ? -20.199 -4.505 31.133 1.00 69.06 228 THR A N 1
ATOM 1736 C CA . THR A 1 228 ? -21.657 -4.443 30.967 1.00 69.06 228 THR A CA 1
ATOM 1737 C C . THR A 1 228 ? -22.264 -3.073 31.291 1.00 69.06 228 THR A C 1
ATOM 1739 O O . THR A 1 228 ? -23.228 -2.670 30.650 1.00 69.06 228 THR A O 1
ATOM 1742 N N . GLN A 1 229 ? -21.724 -2.329 32.261 1.00 68.25 229 GLN A N 1
ATOM 1743 C CA . GLN A 1 229 ? -22.226 -0.984 32.584 1.00 68.25 229 GLN A CA 1
ATOM 1744 C C . GLN A 1 229 ? -21.835 0.047 31.523 1.00 68.25 229 GLN A C 1
ATOM 1746 O O . GLN A 1 229 ? -22.618 0.951 31.243 1.00 68.25 229 GLN A O 1
ATOM 1751 N N . LEU A 1 230 ? -20.659 -0.104 30.911 1.00 69.00 230 LEU A N 1
ATOM 1752 C CA . LEU A 1 230 ? -20.247 0.733 29.784 1.00 69.00 230 LEU A CA 1
ATOM 1753 C C . LEU A 1 230 ? -21.002 0.366 28.500 1.00 69.00 230 LEU A C 1
ATOM 1755 O O . LEU A 1 230 ? -21.410 1.259 27.764 1.00 69.00 230 LEU A O 1
ATOM 1759 N N . GLU A 1 231 ? -21.258 -0.921 28.265 1.00 67.62 231 GLU A N 1
ATOM 1760 C CA . GLU A 1 231 ? -22.131 -1.389 27.182 1.00 67.62 231 GLU A CA 1
ATOM 1761 C C . GLU A 1 231 ? -23.546 -0.819 27.298 1.00 67.62 231 GLU A C 1
ATOM 1763 O O . GLU A 1 231 ? -24.070 -0.284 26.320 1.00 67.62 231 GLU A O 1
ATOM 1768 N N . ASP A 1 232 ? -24.144 -0.867 28.490 1.00 69.75 232 ASP A N 1
ATOM 1769 C CA . ASP A 1 232 ? -25.466 -0.292 28.749 1.00 69.75 232 ASP A CA 1
ATOM 1770 C C . ASP A 1 232 ? -25.477 1.236 28.586 1.00 69.75 232 ASP A C 1
ATOM 1772 O O . ASP A 1 232 ? -26.389 1.792 27.971 1.00 69.75 232 ASP A O 1
ATOM 1776 N N . PHE A 1 233 ? -24.443 1.919 29.086 1.00 68.44 233 PHE A N 1
ATOM 1777 C CA . PHE A 1 233 ? -24.277 3.360 28.914 1.00 68.44 233 PHE A CA 1
ATOM 1778 C C . PHE A 1 233 ? -24.235 3.743 27.429 1.00 68.44 233 PHE A C 1
ATOM 1780 O O . PHE A 1 233 ? -25.084 4.508 26.977 1.00 68.44 233 PHE A O 1
ATOM 1787 N N . LEU A 1 234 ? -23.327 3.155 26.645 1.00 67.75 234 LEU A N 1
ATOM 1788 C CA . LEU A 1 234 ? -23.178 3.460 25.217 1.00 67.75 234 LEU A CA 1
ATOM 1789 C C . LEU A 1 234 ? -24.422 3.065 24.399 1.00 67.75 234 LEU A C 1
ATOM 1791 O O . LEU A 1 234 ? -24.816 3.771 23.465 1.00 67.75 234 LEU A O 1
ATOM 1795 N N . SER A 1 235 ? -25.096 1.973 24.770 1.00 68.62 235 SER A N 1
ATOM 1796 C CA . SER A 1 235 ? -26.327 1.524 24.105 1.00 68.62 235 SER A CA 1
ATOM 1797 C C . SER A 1 235 ? -27.506 2.474 24.335 1.00 68.62 235 SER A C 1
ATOM 1799 O O . SER A 1 235 ? -28.333 2.647 23.439 1.00 68.62 235 SER A O 1
ATOM 1801 N N . ARG A 1 236 ? -27.610 3.125 25.503 1.00 65.94 236 ARG A N 1
ATOM 1802 C CA . ARG A 1 236 ? -28.673 4.115 25.764 1.00 65.94 236 ARG A CA 1
ATOM 1803 C C . ARG A 1 236 ? -28.595 5.308 24.809 1.00 65.94 236 ARG A C 1
ATOM 1805 O O . ARG A 1 236 ? -29.627 5.705 24.266 1.00 65.94 236 ARG A O 1
ATOM 1812 N N . TYR A 1 237 ? -27.389 5.803 24.529 1.00 61.88 237 TYR A N 1
ATOM 1813 C CA . TYR A 1 237 ? -27.177 6.916 23.595 1.00 61.88 237 TYR A CA 1
ATOM 1814 C C . TYR A 1 237 ? -27.526 6.557 22.153 1.00 61.88 237 TYR A C 1
ATOM 1816 O O . TYR A 1 237 ? -28.200 7.320 21.461 1.00 61.88 237 TYR A O 1
ATOM 1824 N N . THR A 1 238 ? -27.111 5.379 21.695 1.00 64.75 238 THR A N 1
ATOM 1825 C CA . THR A 1 238 ? -27.318 4.973 20.296 1.00 64.75 238 THR A CA 1
ATOM 1826 C C . THR A 1 238 ? -28.758 4.565 19.993 1.00 64.75 238 THR A C 1
ATOM 1828 O O . THR A 1 238 ? -29.202 4.697 18.858 1.00 64.75 238 THR A O 1
ATOM 1831 N N . ASN A 1 239 ? -29.536 4.187 21.010 1.00 67.25 239 ASN A N 1
ATOM 1832 C CA . ASN A 1 239 ? -30.970 3.906 20.886 1.00 67.25 239 ASN A CA 1
ATOM 1833 C C . ASN A 1 239 ? -31.871 5.156 20.949 1.00 67.25 239 ASN A C 1
ATOM 1835 O O . ASN A 1 239 ? -33.091 5.022 21.032 1.00 67.25 239 ASN A O 1
ATOM 1839 N N . GLY A 1 240 ? -31.302 6.367 20.949 1.00 58.62 240 GLY A N 1
ATOM 1840 C CA . GLY A 1 240 ? -32.076 7.613 21.001 1.00 58.62 240 GLY A CA 1
ATOM 1841 C C . GLY A 1 240 ? -32.716 7.905 22.364 1.00 58.62 240 GLY A C 1
ATOM 1842 O O . GLY A 1 240 ? -33.478 8.861 22.490 1.00 58.62 240 GLY A O 1
ATOM 1843 N N . ASN A 1 241 ? -32.382 7.130 23.402 1.00 55.97 241 ASN A N 1
ATOM 1844 C CA . ASN A 1 241 ? -32.794 7.369 24.786 1.00 55.97 241 ASN A CA 1
ATOM 1845 C C . ASN A 1 241 ? -31.797 8.312 25.475 1.00 55.97 241 ASN A C 1
ATOM 1847 O O . ASN A 1 241 ? -31.232 7.982 26.519 1.00 55.97 241 ASN A O 1
ATOM 1851 N N . TYR A 1 242 ? -31.553 9.472 24.860 1.00 55.06 242 TYR A N 1
ATOM 1852 C CA . TYR A 1 242 ? -30.758 10.534 25.468 1.00 55.06 242 TYR A CA 1
ATOM 1853 C C . TYR A 1 242 ? -31.483 11.008 26.731 1.00 55.06 242 TYR A C 1
ATOM 1855 O O . TYR A 1 242 ? -32.630 11.445 26.645 1.00 55.06 242 TYR A O 1
ATOM 1863 N N . ASP A 1 243 ? -30.851 10.878 27.899 1.00 49.56 243 ASP A N 1
ATOM 1864 C CA . ASP A 1 243 ? -31.374 11.425 29.150 1.00 49.56 243 ASP A CA 1
ATOM 1865 C C . ASP A 1 243 ? -30.890 12.878 29.287 1.00 49.56 243 ASP A C 1
ATOM 1867 O O . ASP A 1 243 ? -29.737 13.103 29.661 1.00 49.56 243 ASP A O 1
ATOM 1871 N N . PRO A 1 244 ? -31.734 13.890 29.005 1.00 45.53 244 PRO A N 1
ATOM 1872 C CA . PRO A 1 244 ? -31.348 15.291 29.152 1.00 45.53 244 PRO A CA 1
ATOM 1873 C C . PRO A 1 244 ? -31.082 15.694 30.616 1.00 45.53 244 PRO A C 1
ATOM 1875 O O . PRO A 1 244 ? -30.618 16.805 30.859 1.00 45.53 244 PRO A O 1
ATOM 1878 N N . GLY A 1 245 ? -31.397 14.832 31.593 1.00 42.66 245 GLY A N 1
ATOM 1879 C CA . GLY A 1 245 ? -31.155 15.040 33.020 1.00 42.66 245 GLY A CA 1
ATOM 1880 C C . GLY A 1 245 ? -29.865 14.412 33.557 1.00 42.66 245 GLY A C 1
ATOM 1881 O O . GLY A 1 245 ? -29.537 14.661 34.717 1.00 42.66 245 GLY A O 1
ATOM 1882 N N . ALA A 1 246 ? -29.126 13.636 32.754 1.00 47.34 246 ALA A N 1
ATOM 1883 C CA . ALA A 1 246 ? -27.919 12.933 33.203 1.00 47.34 246 ALA A CA 1
ATOM 1884 C C . ALA A 1 246 ? -26.663 13.824 33.332 1.00 47.34 246 ALA A C 1
ATOM 1886 O O . ALA A 1 246 ? -25.661 13.361 33.873 1.00 47.34 246 ALA A O 1
ATOM 1887 N N . GLY A 1 247 ? -26.733 15.097 32.916 1.00 43.41 247 GLY A N 1
ATOM 1888 C CA . GLY A 1 247 ? -25.551 15.942 32.701 1.00 43.41 247 GLY A CA 1
ATOM 1889 C C . GLY A 1 247 ? -24.861 15.522 31.404 1.00 43.41 247 GLY A C 1
ATOM 1890 O O . GLY A 1 247 ? -24.630 14.336 31.231 1.00 43.41 247 GLY A O 1
ATOM 1891 N N . ASP A 1 248 ? -24.711 16.466 30.463 1.00 44.94 248 ASP A N 1
ATOM 1892 C CA . ASP A 1 248 ? -23.778 16.537 29.308 1.00 44.94 248 ASP A CA 1
ATOM 1893 C C . ASP A 1 248 ? -23.122 15.279 28.681 1.00 44.94 248 ASP A C 1
ATOM 1895 O O . ASP A 1 248 ? -22.133 15.388 27.962 1.00 44.94 248 ASP A O 1
ATOM 1899 N N . GLY A 1 249 ? -23.696 14.090 28.823 1.00 44.28 249 GLY A N 1
ATOM 1900 C CA . GLY A 1 249 ? -23.090 12.860 28.342 1.00 44.28 249 GLY A CA 1
ATOM 1901 C C . GLY A 1 249 ? -21.946 12.324 29.204 1.00 44.28 249 GLY A C 1
ATOM 1902 O O . GLY A 1 249 ? -21.307 11.370 28.767 1.00 44.28 249 GLY A O 1
ATOM 1903 N N . GLU A 1 250 ? -21.691 12.881 30.392 1.00 42.59 250 GLU A N 1
ATOM 1904 C CA . GLU A 1 250 ? -20.630 12.390 31.273 1.00 42.59 250 GLU A CA 1
ATOM 1905 C C . GLU A 1 250 ? -21.024 11.049 31.921 1.00 42.59 250 GLU A C 1
ATOM 1907 O O . GLU A 1 250 ? -22.114 10.871 32.484 1.00 42.59 250 GLU A O 1
ATOM 1912 N N . LEU A 1 251 ? -20.112 10.079 31.882 1.00 42.44 251 LEU A N 1
ATOM 1913 C CA . LEU A 1 251 ? -20.147 8.863 32.679 1.00 42.44 251 LEU A CA 1
ATOM 1914 C C . LEU A 1 251 ? -19.868 9.239 34.144 1.00 42.44 251 LEU A C 1
ATOM 1916 O O . LEU A 1 251 ? -18.798 8.976 34.668 1.00 42.44 251 LEU A O 1
ATOM 1920 N N . HIS A 1 252 ? -20.844 9.888 34.784 1.00 33.44 252 HIS A N 1
ATOM 1921 C CA . HIS A 1 252 ? -20.875 10.342 36.177 1.00 33.44 252 HIS A CA 1
ATOM 1922 C C . HIS A 1 252 ? -19.540 10.228 36.956 1.00 33.44 252 HIS A C 1
ATOM 1924 O O . HIS A 1 252 ? -19.216 9.180 37.520 1.00 33.44 252 HIS A O 1
ATOM 1930 N N . ILE A 1 253 ? -18.896 11.391 37.143 1.00 35.69 253 ILE A N 1
ATOM 1931 C CA . ILE A 1 253 ? -17.842 11.686 38.138 1.00 35.69 253 ILE A CA 1
ATOM 1932 C C . ILE A 1 253 ? -16.385 11.444 37.673 1.00 35.69 253 ILE A C 1
ATOM 1934 O O . ILE A 1 253 ? -15.537 11.069 38.483 1.00 35.69 253 ILE A O 1
ATOM 1938 N N . ALA A 1 254 ? -16.038 11.746 36.418 1.00 31.22 254 ALA A N 1
ATOM 1939 C CA . ALA A 1 254 ? -14.670 12.124 36.036 1.00 31.22 254 ALA A CA 1
ATOM 1940 C C . ALA A 1 254 ? -14.613 12.715 34.624 1.00 31.22 254 ALA A C 1
ATOM 1942 O O . ALA A 1 254 ? -15.372 12.314 33.758 1.00 31.22 254 ALA A O 1
ATOM 1943 N N . HIS A 1 255 ? -13.665 13.626 34.409 1.00 37.00 255 HIS A N 1
ATOM 1944 C CA . HIS A 1 255 ? -13.301 14.192 33.114 1.00 37.00 255 HIS A CA 1
ATOM 1945 C C . HIS A 1 255 ? -13.135 13.090 32.052 1.00 37.00 255 HIS A C 1
ATOM 1947 O O . HIS A 1 255 ? -12.165 12.328 32.078 1.00 37.00 255 HIS A O 1
ATOM 1953 N N . ASP A 1 256 ? -14.120 12.967 31.164 1.00 39.94 256 ASP A N 1
ATOM 1954 C CA . ASP A 1 256 ? -14.268 11.772 30.349 1.00 39.94 256 ASP A CA 1
ATOM 1955 C C . ASP A 1 256 ? -13.375 11.766 29.099 1.00 39.94 256 ASP A C 1
ATOM 1957 O O . ASP A 1 256 ? -13.208 12.781 28.418 1.00 39.94 256 ASP A O 1
ATOM 1961 N N . PRO A 1 257 ? -12.876 10.582 28.707 1.00 42.38 257 PRO A N 1
ATOM 1962 C CA . PRO A 1 257 ? -12.311 10.343 27.384 1.00 42.38 257 PRO A CA 1
ATOM 1963 C C . PRO A 1 257 ? -13.241 10.678 26.215 1.00 42.38 257 PRO A C 1
ATOM 1965 O O . PRO A 1 257 ? -12.757 10.945 25.117 1.00 42.38 257 PRO A O 1
ATOM 1968 N N . TRP A 1 258 ? -14.553 10.545 26.451 1.00 48.84 258 TRP A N 1
ATOM 1969 C CA . TRP A 1 258 ? -15.643 10.598 25.481 1.00 48.84 258 TRP A CA 1
ATOM 1970 C C . TRP A 1 258 ? -16.458 11.850 25.754 1.00 48.84 258 TRP A C 1
ATOM 1972 O O . TRP A 1 258 ? -17.160 11.918 26.755 1.00 48.84 258 TRP A O 1
ATOM 1982 N N . TYR A 1 259 ? -16.387 12.822 24.851 1.00 50.41 259 TYR A N 1
ATOM 1983 C CA . TYR A 1 259 ? -17.244 13.999 24.928 1.00 50.41 259 TYR A CA 1
ATOM 1984 C C . TYR A 1 259 ? -18.415 13.866 23.957 1.00 50.41 259 TYR A C 1
ATOM 1986 O O . TYR A 1 259 ? -18.199 13.663 22.754 1.00 50.41 259 TYR A O 1
ATOM 1994 N N . PHE A 1 260 ? -19.634 14.000 24.484 1.00 52.00 260 PHE A N 1
ATOM 1995 C CA . PHE A 1 260 ? -20.856 14.110 23.697 1.00 52.00 260 PHE A CA 1
ATOM 1996 C C . PHE A 1 260 ? -21.259 15.576 23.579 1.00 52.00 260 PHE A C 1
ATOM 1998 O O . PHE A 1 260 ? -21.981 16.106 24.418 1.00 52.00 260 PHE A O 1
ATOM 2005 N N . ASP A 1 261 ? -20.811 16.234 22.511 1.00 48.31 261 ASP A N 1
ATOM 2006 C CA . ASP A 1 261 ? -21.323 17.564 22.195 1.00 48.31 261 ASP A CA 1
ATOM 2007 C C . ASP A 1 261 ? -22.718 17.433 21.575 1.00 48.31 261 ASP A C 1
ATOM 2009 O O . ASP A 1 261 ? -22.900 16.741 20.566 1.00 48.31 261 ASP A O 1
ATOM 2013 N N . ASN A 1 262 ? -23.702 18.100 22.172 1.00 47.88 262 ASN A N 1
ATOM 2014 C CA . ASN A 1 262 ? -24.935 18.421 21.480 1.00 47.88 262 ASN A CA 1
ATOM 2015 C C . ASN A 1 262 ? -24.660 19.733 20.748 1.00 47.88 262 ASN A C 1
ATOM 2017 O O . ASN A 1 262 ? -24.682 20.793 21.367 1.00 47.88 262 ASN A O 1
ATOM 2021 N N . ASP A 1 263 ? -24.428 19.667 19.438 1.00 46.50 263 ASP A N 1
ATOM 2022 C CA . ASP A 1 263 ? -24.046 20.801 18.580 1.00 46.50 263 ASP A CA 1
ATOM 2023 C C . ASP A 1 263 ? -25.110 21.914 18.450 1.00 46.50 263 ASP A C 1
ATOM 2025 O O . ASP A 1 263 ? -25.100 22.705 17.508 1.00 46.50 263 ASP A O 1
ATOM 2029 N N . GLY A 1 264 ? -26.068 21.970 19.376 1.00 43.66 264 GLY A N 1
ATOM 2030 C CA . GLY A 1 264 ? -27.241 22.826 19.334 1.00 43.66 264 GLY A CA 1
ATOM 2031 C C . GLY A 1 264 ? -28.295 22.358 18.327 1.00 43.66 264 GLY A C 1
ATOM 2032 O O . GLY A 1 264 ? -29.328 23.017 18.214 1.00 43.66 264 GLY A O 1
ATOM 2033 N N . ILE A 1 265 ? -28.066 21.245 17.611 1.00 41.97 265 ILE A N 1
ATOM 2034 C CA . ILE A 1 265 ? -28.936 20.732 16.536 1.00 41.97 265 ILE A CA 1
ATOM 2035 C C . ILE A 1 265 ? -29.476 19.320 16.861 1.00 41.97 265 ILE A C 1
ATOM 2037 O O . ILE A 1 265 ? -30.337 18.810 16.146 1.00 41.97 265 ILE A O 1
ATOM 2041 N N . GLY A 1 266 ? -29.088 18.714 17.990 1.00 48.31 266 GLY A N 1
ATOM 2042 C CA . GLY A 1 266 ? -29.707 17.485 18.506 1.00 48.31 266 GLY A CA 1
ATOM 2043 C C . GLY A 1 266 ? -29.090 16.179 18.003 1.00 48.31 266 GLY A C 1
ATOM 2044 O O . GLY A 1 266 ? -29.705 15.129 18.183 1.00 48.31 266 GLY A O 1
ATOM 2045 N N . ASN A 1 267 ? -27.899 16.218 17.396 1.00 47.94 267 ASN A N 1
ATOM 2046 C CA . ASN A 1 267 ? -27.203 15.016 16.933 1.00 47.94 267 ASN A CA 1
ATOM 2047 C C . ASN A 1 267 ? -26.051 14.643 17.884 1.00 47.94 267 ASN A C 1
ATOM 2049 O O . ASN A 1 267 ? -25.127 15.443 18.040 1.00 47.94 267 ASN A O 1
ATOM 2053 N N . PRO A 1 268 ? -26.050 13.437 18.485 1.00 49.16 268 PRO A N 1
ATOM 2054 C CA . PRO A 1 268 ? -24.942 12.972 19.317 1.00 49.16 268 PRO A CA 1
ATOM 2055 C C . PRO A 1 268 ? -23.646 12.851 18.506 1.00 49.16 268 PRO A C 1
ATOM 2057 O O . PRO A 1 268 ? -23.640 12.244 17.432 1.00 49.16 268 PRO A O 1
ATOM 2060 N N . LYS A 1 269 ? -22.540 13.375 19.038 1.00 54.00 269 LYS A N 1
ATOM 2061 C CA . LYS A 1 269 ? -21.176 13.169 18.517 1.00 54.00 269 LYS A CA 1
ATOM 2062 C C . LYS A 1 269 ? -20.333 12.459 19.565 1.00 54.00 269 LYS A C 1
ATOM 2064 O O . LYS A 1 269 ? -20.591 12.622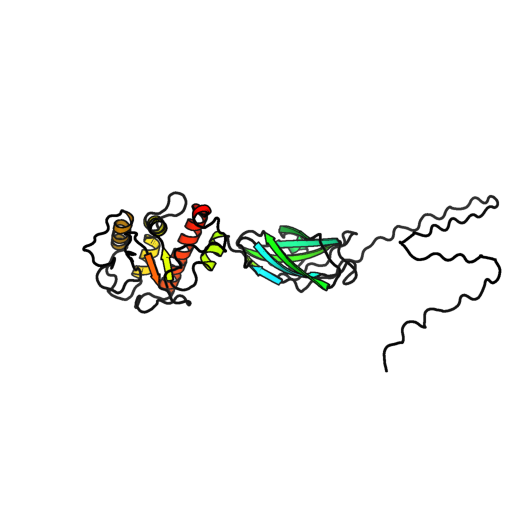 20.748 1.00 54.00 269 LYS A O 1
ATOM 2069 N N . ILE A 1 270 ? -19.329 11.694 19.145 1.00 58.50 270 ILE A N 1
ATOM 2070 C CA . ILE A 1 270 ? -18.345 11.100 20.062 1.00 58.50 270 ILE A CA 1
ATOM 2071 C C . ILE A 1 270 ? -16.979 11.677 19.730 1.00 58.50 270 ILE A C 1
ATOM 2073 O O . ILE A 1 270 ? -16.509 11.532 18.603 1.00 58.50 270 ILE A O 1
ATOM 2077 N N . ARG A 1 271 ? -16.329 12.306 20.710 1.00 62.12 271 ARG A N 1
ATOM 2078 C CA . ARG A 1 271 ? -14.952 12.792 20.585 1.00 62.12 271 ARG A CA 1
ATOM 2079 C C . ARG A 1 271 ? -14.036 12.061 21.558 1.00 62.12 271 ARG A C 1
ATOM 2081 O O . ARG A 1 271 ? -14.311 12.064 22.750 1.00 62.12 271 ARG A O 1
ATOM 2088 N N . LEU A 1 272 ? -12.927 11.526 21.048 1.00 62.81 272 LEU A N 1
ATOM 2089 C CA . LEU A 1 272 ? -11.800 11.012 21.830 1.00 62.81 272 LEU A CA 1
ATOM 2090 C C . LEU A 1 272 ? -10.563 11.861 21.563 1.00 62.81 272 LEU A C 1
ATOM 2092 O O . LEU A 1 272 ? -10.095 11.895 20.427 1.00 62.81 272 LEU A O 1
ATOM 2096 N N . TYR A 1 273 ? -10.014 12.528 22.575 1.00 60.97 273 TYR A N 1
ATOM 2097 C CA . TYR A 1 273 ? -8.815 13.352 22.403 1.00 60.97 273 TYR A CA 1
ATOM 2098 C C . TYR A 1 273 ? -7.545 12.558 22.750 1.00 60.97 273 TYR A C 1
ATOM 2100 O O . TYR A 1 273 ? -7.356 12.121 23.882 1.00 60.97 273 TYR A O 1
ATOM 2108 N N . PHE A 1 274 ? -6.623 12.437 21.800 1.00 60.69 274 PHE A N 1
ATOM 2109 C CA . PHE A 1 274 ? -5.276 11.915 22.017 1.00 60.69 274 PHE A CA 1
ATOM 2110 C C . PHE A 1 274 ? -4.209 12.953 21.628 1.00 60.69 274 PHE A C 1
ATOM 2112 O O . PHE A 1 274 ? -4.449 13.801 20.775 1.00 60.69 274 PHE A O 1
ATOM 2119 N N . GLU A 1 275 ? -3.018 12.884 22.213 1.00 59.97 275 GLU A N 1
ATOM 2120 C CA . GLU A 1 275 ? -1.839 13.609 21.729 1.00 59.97 275 GLU A CA 1
ATOM 2121 C C . GLU A 1 275 ? -1.316 12.975 20.427 1.00 59.97 275 GLU A C 1
ATOM 2123 O O . GLU A 1 275 ? -1.515 11.774 20.195 1.00 59.97 275 GLU A O 1
ATOM 2128 N N . PRO A 1 276 ? -0.574 13.714 19.583 1.00 56.84 276 PRO A N 1
ATOM 2129 C CA . PRO A 1 276 ? 0.033 13.180 18.365 1.00 56.84 276 PRO A CA 1
ATOM 2130 C C . PRO A 1 276 ? 0.859 11.896 18.570 1.00 56.84 276 PRO A C 1
ATOM 2132 O O . PRO A 1 276 ? 0.865 11.002 17.722 1.00 56.84 276 PRO A O 1
ATOM 2135 N N . ASP A 1 277 ? 1.511 11.761 19.724 1.00 57.09 277 ASP A N 1
ATOM 2136 C CA . ASP A 1 277 ? 2.365 10.623 20.075 1.00 57.09 277 ASP A CA 1
ATOM 2137 C C . ASP A 1 277 ? 1.602 9.385 20.584 1.00 57.09 277 ASP A C 1
ATOM 2139 O O . ASP A 1 277 ? 2.201 8.326 20.754 1.00 57.09 277 ASP A O 1
ATOM 2143 N N . GLY A 1 278 ? 0.281 9.475 20.776 1.00 57.12 278 GLY A N 1
ATOM 2144 C CA . GLY A 1 278 ? -0.497 8.375 21.357 1.00 57.12 278 GLY A CA 1
ATOM 2145 C C . GLY A 1 278 ? -0.666 8.433 22.861 1.00 57.12 278 GLY A C 1
ATOM 2146 O O . GLY A 1 278 ? -1.238 7.500 23.413 1.00 57.12 278 GLY A O 1
ATOM 2147 N N . SER A 1 279 ? -0.227 9.505 23.514 1.00 57.62 279 SER A N 1
ATOM 2148 C CA . SER A 1 279 ? -0.598 9.792 24.895 1.00 57.62 279 SER A CA 1
ATOM 2149 C C . SER A 1 279 ? -1.966 10.483 24.973 1.00 57.62 279 SER A C 1
ATOM 2151 O O . SER A 1 279 ? -2.584 10.813 23.960 1.00 57.62 279 SER A O 1
ATOM 2153 N N . SER A 1 280 ? -2.516 10.616 26.173 1.00 56.69 280 SER A N 1
ATOM 2154 C CA . SER A 1 280 ? -3.791 11.297 26.401 1.00 56.69 280 SER A CA 1
ATOM 2155 C C . SER A 1 280 ? -3.599 12.793 26.612 1.00 56.69 280 SER A C 1
ATOM 2157 O O . SER A 1 280 ? -2.670 13.183 27.318 1.00 56.69 280 SER A O 1
ATOM 2159 N N . VAL A 1 281 ? -4.539 13.615 26.138 1.00 53.53 281 VAL A N 1
ATOM 2160 C CA . VAL A 1 281 ? -4.546 15.045 26.481 1.00 53.53 281 VAL A CA 1
ATOM 2161 C C . VAL A 1 281 ? -5.270 15.266 27.792 1.00 53.53 281 VAL A C 1
ATOM 2163 O O . VAL A 1 281 ? -6.483 15.130 27.886 1.00 53.53 281 VAL A O 1
ATOM 2166 N N . ASN A 1 282 ? -4.460 15.576 28.798 1.00 52.88 282 ASN A N 1
ATOM 2167 C CA . ASN A 1 282 ? -4.769 16.194 30.082 1.00 52.88 282 ASN A CA 1
ATOM 2168 C C . ASN A 1 282 ? -5.845 15.617 31.012 1.00 52.88 282 ASN A C 1
ATOM 2170 O O . ASN A 1 282 ? -5.843 16.087 32.139 1.00 52.88 282 ASN A O 1
ATOM 2174 N N . ASP A 1 283 ? -6.663 14.608 30.680 1.00 50.97 283 ASP A N 1
ATOM 2175 C CA . ASP A 1 283 ? -7.601 14.048 31.680 1.00 50.97 283 ASP A CA 1
ATOM 2176 C C . ASP A 1 283 ? -8.023 12.569 31.546 1.00 50.97 283 ASP A C 1
ATOM 2178 O O . ASP A 1 283 ? -8.788 12.075 32.369 1.00 50.97 283 ASP A O 1
ATOM 2182 N N . PHE A 1 284 ? -7.399 11.762 30.679 1.00 54.88 284 PHE A N 1
ATOM 2183 C CA . PHE A 1 284 ? -7.423 10.295 30.868 1.00 54.88 284 PHE A CA 1
ATOM 2184 C C . PHE A 1 284 ? -6.415 9.863 31.948 1.00 54.88 284 PHE A C 1
ATOM 2186 O O . PHE A 1 284 ? -5.660 8.909 31.749 1.00 54.88 284 PHE A O 1
ATOM 2193 N N . ASN A 1 285 ? -6.317 10.598 33.058 1.00 54.38 285 ASN A N 1
ATOM 2194 C CA . ASN A 1 285 ? -5.089 10.757 33.856 1.00 54.38 285 ASN A CA 1
ATOM 2195 C C . ASN A 1 285 ? -4.573 9.506 34.601 1.00 54.38 285 ASN A C 1
ATOM 2197 O O . ASN A 1 285 ? -3.750 9.616 35.504 1.00 54.38 285 ASN A O 1
ATOM 2201 N N . ASN A 1 286 ? -5.026 8.310 34.230 1.00 65.38 286 ASN A N 1
ATOM 2202 C CA . ASN A 1 286 ? -4.608 7.028 34.770 1.00 65.38 286 ASN A CA 1
ATOM 2203 C C . ASN A 1 286 ? -4.712 5.848 33.772 1.00 65.38 286 ASN A C 1
ATOM 2205 O O . ASN A 1 286 ? -4.582 4.701 34.196 1.00 65.38 286 ASN A O 1
ATOM 2209 N N . LEU A 1 287 ? -4.951 6.069 32.468 1.00 74.69 287 LEU A N 1
ATOM 2210 C CA . LEU A 1 287 ? -4.838 4.979 31.488 1.00 74.69 287 LEU A CA 1
ATOM 2211 C C . LEU A 1 287 ? -3.367 4.692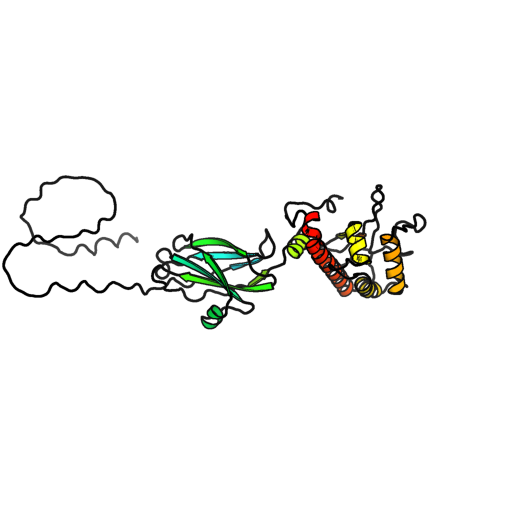 31.141 1.00 74.69 287 LEU A C 1
ATOM 2213 O O . LEU A 1 287 ? -2.624 5.618 30.810 1.00 74.69 287 LEU A O 1
ATOM 2217 N N . PRO A 1 288 ? -2.942 3.417 31.148 1.00 78.19 288 PRO A N 1
ATOM 2218 C CA . PRO A 1 288 ? -1.642 3.013 30.623 1.00 78.19 288 PRO A CA 1
ATOM 2219 C C . PRO A 1 288 ? -1.459 3.398 29.143 1.00 78.19 288 PRO A C 1
ATOM 2221 O O . PRO A 1 288 ? -2.405 3.349 28.357 1.00 78.19 288 PRO A O 1
ATOM 2224 N N . SER A 1 289 ? -0.238 3.758 28.733 1.00 77.12 289 SER A N 1
ATOM 2225 C CA . SER A 1 289 ? 0.054 4.220 27.363 1.00 77.12 289 SER A CA 1
ATOM 2226 C C . SER A 1 289 ? -0.210 3.165 26.281 1.00 77.12 289 SER A C 1
ATOM 2228 O O . SER A 1 289 ? -0.586 3.500 25.154 1.00 77.12 289 SER A O 1
ATOM 2230 N N . ASP A 1 290 ? -0.062 1.883 26.613 1.00 82.69 290 ASP A N 1
ATOM 2231 C CA . ASP A 1 290 ? -0.453 0.764 25.758 1.00 82.69 290 ASP A CA 1
ATOM 2232 C C . ASP A 1 290 ? -1.974 0.704 25.576 1.00 82.69 290 ASP A C 1
ATOM 2234 O O . ASP A 1 290 ? -2.436 0.498 24.455 1.00 82.69 290 ASP A O 1
ATOM 2238 N N . ALA A 1 291 ? -2.756 0.978 26.625 1.00 81.31 291 ALA A N 1
ATOM 2239 C CA . ALA A 1 291 ? -4.213 1.044 26.535 1.00 81.31 291 ALA A CA 1
ATOM 2240 C C . ALA A 1 291 ? -4.686 2.191 25.632 1.00 81.31 291 ALA A C 1
ATOM 2242 O O . ALA A 1 291 ? -5.560 2.005 24.786 1.00 81.31 291 ALA A O 1
ATOM 2243 N N . VAL A 1 292 ? -4.053 3.362 25.744 1.00 77.75 292 VAL A N 1
ATOM 2244 C CA . VAL A 1 292 ? -4.326 4.507 24.859 1.00 77.75 292 VAL A CA 1
ATOM 2245 C C . VAL A 1 292 ? -3.986 4.168 23.400 1.00 77.75 292 VAL A C 1
ATOM 2247 O O . VAL A 1 292 ? -4.776 4.430 22.489 1.00 77.75 292 VAL A O 1
ATOM 2250 N N . THR A 1 293 ? -2.848 3.505 23.174 1.00 81.56 293 THR A N 1
ATOM 2251 C CA . THR A 1 293 ? -2.435 3.031 21.843 1.00 81.56 293 THR A CA 1
ATOM 2252 C C . THR A 1 293 ? -3.432 2.022 21.267 1.00 81.56 293 THR A C 1
ATOM 2254 O O . THR A 1 293 ? -3.819 2.124 20.100 1.00 81.56 293 THR A O 1
ATOM 2257 N N . ASN A 1 294 ? -3.892 1.071 22.079 1.00 86.19 294 ASN A N 1
ATOM 2258 C CA . ASN A 1 294 ? -4.864 0.062 21.668 1.00 86.19 294 ASN A CA 1
ATOM 2259 C C . ASN A 1 294 ? -6.225 0.676 21.346 1.00 86.19 294 ASN A C 1
ATOM 2261 O O . ASN A 1 294 ? -6.786 0.355 20.302 1.00 86.19 294 ASN A O 1
ATOM 2265 N N . LEU A 1 295 ? -6.727 1.597 22.177 1.00 82.19 295 LEU A N 1
ATOM 2266 C CA . LEU A 1 295 ? -7.970 2.329 21.911 1.00 82.19 295 LEU A CA 1
ATOM 2267 C C . LEU A 1 295 ? -7.911 3.033 20.560 1.00 82.19 295 LEU A C 1
ATOM 2269 O O . LEU A 1 295 ? -8.801 2.863 19.732 1.00 82.19 295 LEU A O 1
ATOM 2273 N N . ARG A 1 296 ? -6.821 3.754 20.285 1.00 80.62 296 ARG A N 1
ATOM 2274 C CA . ARG A 1 296 ? -6.615 4.390 18.982 1.00 80.62 296 ARG A CA 1
ATOM 2275 C C . ARG A 1 296 ? -6.643 3.375 17.839 1.00 80.62 296 ARG A C 1
ATOM 2277 O O . ARG A 1 296 ? -7.258 3.644 16.810 1.00 80.62 296 ARG A O 1
ATOM 2284 N N . ASN A 1 297 ? -5.983 2.231 17.998 1.00 86.00 297 ASN A N 1
ATOM 2285 C CA . ASN A 1 297 ? -5.955 1.193 16.969 1.00 86.00 297 ASN A CA 1
ATOM 2286 C C . ASN A 1 297 ? -7.344 0.592 16.726 1.00 86.00 297 ASN A C 1
ATOM 2288 O O . ASN A 1 297 ? -7.726 0.427 15.571 1.00 86.00 297 ASN A O 1
ATOM 2292 N N . ILE A 1 298 ? -8.113 0.338 17.787 1.00 87.94 298 ILE A N 1
ATOM 2293 C CA . ILE A 1 298 ? -9.497 -0.144 17.706 1.00 87.94 298 ILE A CA 1
ATOM 2294 C C . ILE A 1 298 ? -10.364 0.857 16.930 1.00 87.94 298 ILE A C 1
ATOM 2296 O O . ILE A 1 298 ? -11.021 0.479 15.962 1.00 87.94 298 ILE A O 1
ATOM 2300 N N . MET A 1 299 ? -10.305 2.142 17.293 1.00 83.88 299 MET A N 1
ATOM 2301 C CA . MET A 1 299 ? -11.079 3.202 16.635 1.00 83.88 299 MET A CA 1
ATOM 2302 C C . MET A 1 299 ? -10.704 3.364 15.160 1.00 83.88 299 MET A C 1
ATOM 2304 O O . MET A 1 299 ? -11.574 3.485 14.299 1.00 83.88 299 MET A O 1
ATOM 2308 N N . LYS A 1 300 ? -9.404 3.325 14.844 1.00 85.94 300 LYS A N 1
ATOM 2309 C CA . LYS A 1 300 ? -8.929 3.363 13.456 1.00 85.94 300 LYS A CA 1
ATOM 2310 C C . LYS A 1 300 ? -9.418 2.156 12.663 1.00 85.94 300 LYS A C 1
ATOM 2312 O O . LYS A 1 300 ? -9.863 2.327 11.535 1.00 85.94 300 LYS A O 1
ATOM 2317 N N . GLN A 1 301 ? -9.363 0.952 13.233 1.00 89.75 301 GLN A N 1
ATOM 2318 C CA . GLN A 1 301 ? -9.861 -0.255 12.570 1.00 89.75 301 GLN A CA 1
ATOM 2319 C C . GLN A 1 301 ? -11.365 -0.182 12.295 1.00 89.75 301 GLN A C 1
ATOM 2321 O O . GLN A 1 301 ? -11.777 -0.496 11.180 1.00 89.75 301 GLN A O 1
ATOM 2326 N N . PHE A 1 302 ? -12.157 0.275 13.270 1.00 90.12 302 PHE A N 1
ATOM 2327 C CA . PHE A 1 302 ? -13.586 0.536 13.094 1.00 90.12 302 PHE A CA 1
ATOM 2328 C C . PHE A 1 302 ? -13.834 1.472 11.902 1.00 90.12 302 PHE A C 1
ATOM 2330 O O . PHE A 1 302 ? -14.570 1.116 10.983 1.00 90.12 302 PHE A O 1
ATOM 2337 N N . LEU A 1 303 ? -13.167 2.631 11.886 1.00 87.56 303 LEU A N 1
ATOM 2338 C CA . LEU A 1 303 ? -13.334 3.639 10.840 1.00 87.56 303 LEU A CA 1
ATOM 2339 C C . LEU A 1 303 ? -12.936 3.119 9.463 1.00 87.56 303 LEU A C 1
ATOM 2341 O O . LEU A 1 303 ? -13.655 3.351 8.501 1.00 87.56 303 LEU A O 1
ATOM 2345 N N . ILE A 1 304 ? -11.828 2.384 9.357 1.00 90.25 304 ILE A N 1
ATOM 2346 C CA . ILE A 1 304 ? -11.387 1.790 8.088 1.00 90.25 304 ILE A CA 1
ATOM 2347 C C . ILE A 1 304 ? -12.472 0.871 7.517 1.00 90.25 304 ILE A C 1
ATOM 2349 O O . ILE A 1 304 ? -12.762 0.955 6.327 1.00 90.25 304 ILE A O 1
ATOM 2353 N N . GLN A 1 305 ? -13.087 0.025 8.349 1.00 91.81 305 GLN A N 1
ATOM 2354 C CA . GLN A 1 305 ? -14.149 -0.889 7.912 1.00 91.81 305 GLN A CA 1
ATOM 2355 C C . GLN A 1 305 ? -15.438 -0.146 7.552 1.00 91.81 305 GLN A C 1
ATOM 2357 O O . GLN A 1 305 ? -16.043 -0.429 6.522 1.00 91.81 305 GLN A O 1
ATOM 2362 N N . HIS A 1 306 ? -15.837 0.828 8.371 1.00 88.31 306 HIS A N 1
ATOM 2363 C CA . HIS A 1 306 ? -17.047 1.609 8.132 1.00 88.31 306 HIS A CA 1
ATOM 2364 C C . HIS A 1 306 ? -16.925 2.458 6.854 1.00 88.31 306 HIS A C 1
ATOM 2366 O O . HIS A 1 306 ? -17.800 2.423 5.994 1.00 88.31 306 HIS A O 1
ATOM 2372 N N . VAL A 1 307 ? -15.789 3.128 6.655 1.00 87.81 307 VAL A N 1
ATOM 2373 C CA . VAL A 1 307 ? -15.486 3.888 5.433 1.00 87.81 307 VAL A CA 1
ATOM 2374 C C . VAL A 1 307 ? -15.444 2.985 4.196 1.00 87.81 307 VAL A C 1
ATOM 2376 O O . VAL A 1 307 ? -15.903 3.387 3.127 1.00 87.81 307 VAL A O 1
ATOM 2379 N N . ASP A 1 308 ? -14.921 1.760 4.314 1.00 91.19 308 ASP A N 1
ATOM 2380 C CA . ASP A 1 308 ? -14.903 0.801 3.204 1.00 91.19 308 ASP A CA 1
ATOM 2381 C C . ASP A 1 308 ? -16.311 0.340 2.793 1.00 91.19 308 ASP A C 1
ATOM 2383 O O . ASP A 1 308 ? -16.590 0.195 1.599 1.00 91.19 308 ASP A O 1
ATOM 2387 N N . ALA A 1 309 ? -17.204 0.152 3.767 1.00 90.75 309 ALA A N 1
ATOM 2388 C CA . ALA A 1 309 ? -18.592 -0.228 3.526 1.00 90.75 309 ALA A CA 1
ATOM 2389 C C . ALA A 1 309 ? -19.442 0.924 2.968 1.00 90.75 309 ALA A C 1
ATOM 2391 O O . ALA A 1 309 ? -20.305 0.690 2.121 1.00 90.75 309 ALA A O 1
ATOM 2392 N N . HIS A 1 310 ? -19.153 2.165 3.374 1.00 86.62 310 HIS A N 1
ATOM 2393 C CA . HIS A 1 310 ? -19.951 3.356 3.047 1.00 86.62 310 HIS A CA 1
ATOM 2394 C C . HIS A 1 310 ? -19.216 4.361 2.169 1.00 86.62 310 HIS A C 1
ATOM 2396 O O . HIS A 1 310 ? -19.403 5.566 2.296 1.00 86.62 310 HIS A O 1
ATOM 2402 N N . LYS A 1 311 ? -18.380 3.890 1.238 1.00 88.12 311 LYS A N 1
ATOM 2403 C CA . LYS A 1 311 ? -17.543 4.747 0.370 1.00 88.12 311 LYS A CA 1
ATOM 2404 C C . LYS A 1 311 ? -18.291 5.936 -0.234 1.00 88.12 311 LYS A C 1
ATOM 2406 O O . LYS A 1 311 ? -17.712 7.013 -0.338 1.00 88.12 311 LYS A O 1
ATOM 2411 N N . ALA A 1 312 ? -19.555 5.756 -0.618 1.00 87.62 312 ALA A N 1
ATOM 2412 C CA . ALA A 1 312 ? -20.382 6.810 -1.201 1.00 87.62 312 ALA A CA 1
ATOM 2413 C C . ALA A 1 312 ? -20.559 8.024 -0.269 1.00 87.62 312 ALA A C 1
ATOM 2415 O O . ALA A 1 312 ? -20.516 9.158 -0.745 1.00 87.62 312 ALA A O 1
ATOM 2416 N N . ASP A 1 313 ? -20.669 7.793 1.039 1.00 83.44 313 ASP A N 1
ATOM 2417 C CA . ASP A 1 313 ? -20.817 8.841 2.055 1.00 83.44 313 ASP A CA 1
ATOM 2418 C C . ASP A 1 313 ? -19.499 9.603 2.286 1.00 83.44 313 ASP A C 1
ATOM 2420 O O . ASP A 1 313 ? -19.499 10.753 2.725 1.00 83.44 313 ASP A O 1
ATOM 2424 N N . TYR A 1 314 ? -18.372 8.995 1.897 1.00 83.31 314 TYR A N 1
ATOM 2425 C CA . TYR A 1 314 ? -17.016 9.548 1.985 1.00 83.31 314 TYR A CA 1
ATOM 2426 C C . TYR A 1 314 ? -16.466 9.993 0.623 1.00 83.31 314 TYR A C 1
ATOM 2428 O O . TYR A 1 314 ? -15.266 9.891 0.358 1.00 83.31 314 TYR A O 1
ATOM 2436 N N . GLY A 1 315 ? -17.338 10.437 -0.288 1.00 85.81 315 GLY A N 1
ATOM 2437 C CA . GLY A 1 315 ? -16.925 10.940 -1.602 1.00 85.81 315 GLY A CA 1
ATOM 2438 C C . GLY A 1 315 ? -16.236 9.883 -2.472 1.00 85.81 315 GLY A C 1
ATOM 2439 O O . GLY A 1 315 ? -15.359 10.209 -3.264 1.00 85.81 315 GLY A O 1
ATOM 2440 N N . ASN A 1 316 ? -16.590 8.606 -2.303 1.00 86.81 316 ASN A N 1
ATOM 2441 C CA . ASN A 1 316 ? -15.907 7.452 -2.898 1.00 86.81 316 ASN A CA 1
ATOM 2442 C C . ASN A 1 316 ? -14.400 7.402 -2.597 1.00 86.81 316 ASN A C 1
ATOM 2444 O O . ASN A 1 316 ? -13.624 6.899 -3.411 1.00 86.81 316 ASN A O 1
ATOM 2448 N N . LEU A 1 317 ? -14.007 7.876 -1.408 1.00 85.69 317 LEU A N 1
ATOM 2449 C CA . LEU A 1 317 ? -12.620 7.978 -0.945 1.00 85.69 317 LEU A CA 1
ATOM 2450 C C . LEU A 1 317 ? -11.783 9.007 -1.718 1.00 85.69 317 LEU A C 1
ATOM 2452 O O . LEU A 1 317 ? -10.556 8.899 -1.757 1.00 85.69 317 LEU A O 1
ATOM 2456 N N . ASP A 1 318 ? -12.426 10.008 -2.325 1.00 83.50 318 ASP A N 1
ATOM 2457 C CA . ASP A 1 318 ? -11.729 11.152 -2.907 1.00 83.50 318 ASP A CA 1
ATOM 2458 C C . ASP A 1 318 ? -11.067 11.976 -1.794 1.00 83.50 318 ASP A C 1
ATOM 2460 O O . ASP A 1 318 ? -11.725 12.565 -0.940 1.00 83.50 318 ASP A O 1
ATOM 2464 N N . ILE A 1 319 ? -9.740 12.033 -1.802 1.00 81.44 319 ILE A N 1
ATOM 2465 C CA . ILE A 1 319 ? -8.952 12.756 -0.798 1.00 81.44 319 ILE A CA 1
ATOM 2466 C C . ILE A 1 319 ? -9.061 14.280 -0.923 1.00 81.44 319 ILE A C 1
ATOM 2468 O O . ILE A 1 319 ? -8.558 14.994 -0.064 1.00 81.44 319 ILE A O 1
ATOM 2472 N N . ILE A 1 320 ? -9.697 14.796 -1.977 1.00 81.50 320 ILE A N 1
ATOM 2473 C CA . ILE A 1 320 ? -10.038 16.218 -2.109 1.00 81.50 320 ILE A CA 1
ATOM 2474 C C . ILE A 1 320 ? -11.347 16.520 -1.363 1.00 81.50 320 ILE A C 1
ATOM 2476 O O . ILE A 1 320 ? -11.567 17.651 -0.920 1.00 81.50 320 ILE A O 1
ATOM 2480 N N . PHE A 1 321 ? -12.214 15.517 -1.188 1.00 75.38 321 PHE A N 1
ATOM 2481 C CA . PHE A 1 321 ? -13.444 15.651 -0.420 1.00 75.38 321 PHE A CA 1
ATOM 2482 C C . PHE A 1 321 ? -13.124 15.740 1.074 1.00 75.38 321 PHE A C 1
ATOM 2484 O O . PHE A 1 321 ? -12.763 14.744 1.700 1.00 75.38 321 PHE A O 1
ATOM 2491 N N . ASN A 1 322 ? -13.284 16.941 1.639 1.00 72.31 322 ASN A N 1
ATOM 2492 C CA . ASN A 1 322 ? -13.202 17.172 3.076 1.00 72.31 322 ASN A CA 1
ATOM 2493 C C . ASN A 1 322 ? -14.516 16.744 3.739 1.00 72.31 322 ASN A C 1
ATOM 2495 O O . ASN A 1 322 ? -15.546 17.394 3.517 1.00 72.31 322 ASN A O 1
ATOM 2499 N N . PRO A 1 323 ? -14.509 15.681 4.551 1.00 66.06 323 PRO A N 1
ATOM 2500 C CA . PRO A 1 323 ? -15.699 15.289 5.268 1.00 66.06 323 PRO A CA 1
ATOM 2501 C C . PRO A 1 323 ? -15.994 16.331 6.366 1.00 66.06 323 PRO A C 1
ATOM 2503 O O . PRO A 1 323 ? -15.124 16.757 7.122 1.00 66.06 323 PRO A O 1
ATOM 2506 N N . THR A 1 324 ? -17.247 16.777 6.460 1.00 58.47 324 THR A N 1
ATOM 2507 C CA . THR A 1 324 ? -17.674 17.964 7.235 1.00 58.47 324 THR A CA 1
ATOM 2508 C C . THR A 1 324 ? -17.488 17.874 8.759 1.00 58.47 324 THR A C 1
ATOM 2510 O O . THR A 1 324 ? -17.920 18.765 9.486 1.00 58.47 324 THR A O 1
ATOM 2513 N N . TRP A 1 325 ? -16.880 16.807 9.278 1.00 56.88 325 TRP A N 1
ATOM 2514 C CA . TRP A 1 325 ? -16.604 16.637 10.704 1.00 56.88 325 TRP A CA 1
ATOM 2515 C C . TRP A 1 325 ? -15.333 17.364 11.176 1.00 56.88 325 TRP A C 1
ATOM 2517 O O . TRP A 1 325 ? -15.222 17.633 12.368 1.00 56.88 325 TRP A O 1
ATOM 2527 N N . ALA A 1 326 ? -14.415 17.752 10.279 1.00 49.38 326 ALA A N 1
ATOM 2528 C CA . ALA A 1 326 ? -13.163 18.438 10.634 1.00 49.38 326 ALA A CA 1
ATOM 2529 C C . ALA A 1 326 ? -13.278 19.975 10.795 1.00 49.38 326 ALA A C 1
ATOM 2531 O O . ALA A 1 326 ? -12.296 20.631 11.125 1.00 49.38 326 ALA A O 1
ATOM 2532 N N . THR A 1 327 ? -14.442 20.585 10.539 1.00 44.66 327 THR A N 1
ATOM 2533 C CA . THR A 1 327 ? -14.573 22.052 10.383 1.00 44.66 327 THR A CA 1
ATOM 2534 C C . THR A 1 327 ? -14.970 22.820 11.653 1.00 44.66 327 THR A C 1
ATOM 2536 O O . THR A 1 327 ? -15.628 23.850 11.541 1.00 44.66 327 THR A O 1
ATOM 2539 N N . TRP A 1 328 ? -14.614 22.344 12.848 1.00 42.41 328 TRP A N 1
ATOM 2540 C CA . TRP A 1 328 ? -14.971 23.010 14.114 1.00 42.41 328 TRP A CA 1
ATOM 2541 C C . TRP A 1 328 ? -13.749 23.278 15.004 1.00 42.41 328 TRP A C 1
ATOM 2543 O O . TRP A 1 328 ? -13.693 22.833 16.151 1.00 42.41 328 TRP A O 1
ATOM 2553 N N . GLU A 1 329 ? -12.782 24.016 14.451 1.00 34.59 329 GLU A N 1
ATOM 2554 C CA . GLU A 1 329 ? -11.922 24.917 15.238 1.00 34.59 329 GLU A CA 1
ATOM 2555 C C . GLU A 1 329 ? -12.586 26.293 15.381 1.00 34.59 329 GLU A C 1
ATOM 2557 O O . GLU A 1 329 ? -13.126 26.797 14.367 1.0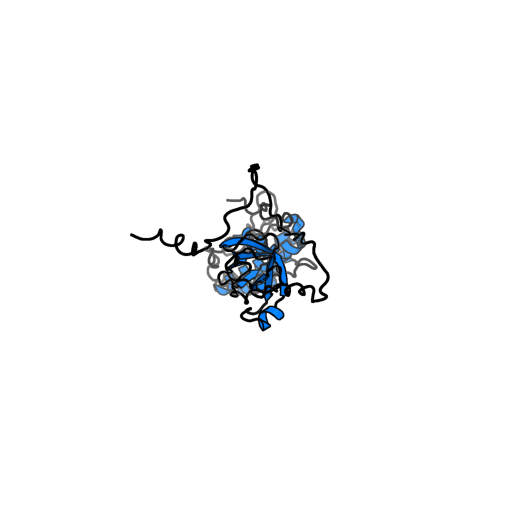0 34.59 329 GLU A O 1
#

Secondary structure (DSSP, 8-state):
-----SSSSS---------------------------------------PPPPPPP-----PBPP----EEEE-SS-SSEEEEEEE---SBBTBS--SEEEEEEESS---SHHHHHHSEEEEEE----STT-EEEEEEE--SEEEEEEEEEE-TT--BPPP----EEEEPPHHHHHHHHHS-SSEEEE-HHHHHHHHH-BTTTB---HHHHHHHHTT-SSTT----HHHHHHHHHHHHTT---TTS-TT--SSS--SEE--B-SSS-B-EEEEB-TTS-B-SS-TT--HHHHHHHHHHHHHHHHHHHHHTGGGGGGG-TT---TTS---

Foldseek 3Di:
DDDPPDDPPPPPDDPDDDDDDDDDDDDDDDDDDPDPPPPPDDDDDDDDDDDDPDPPPQDDAAWAAWADWEWEADLQFFQKIKIKTFGAARRHNFHKFQKKWKWKDPDFQDFPVSVVVTHTQDMGRPIDHGGDMDIDMTGHGAAKMWMWMWTAHPSGHIYTIYGTYIYGTDHLLLSLCCLQPAQWKDKDWLVLLLCCLCNDVPQGHHLLLVLQVLLVQFPDPLDPDDSVVSSVLSVCVNVVVDDPPPPQSDPPDFDDQWGFDPVVPRTTMTMGTAHNVQHHPDGSVGGDSVSSVSNVVSSSVSSSRVCVVPCVLVVVSRSVDNNPPVPDD

pLDDT: mean 73.46, std 22.73, range [24.92, 98.62]

Radius of gyration: 35.32 Å; chains: 1; bounding box: 79×44×110 Å